Protein AF-B1ZNU3-F1 (afdb_monomer)

InterPro domains:
  IPR012286 Tetraheme cytochrome domain [PF14537] (240-294)
  IPR036280 Multiheme cytochrome superfamily [SSF48695] (30-85)
  IPR036280 Multiheme cytochrome superfamily [SSF48695] (109-329)

Structure (mmCIF, N/CA/C/O backbone):
data_AF-B1ZNU3-F1
#
_entry.id   AF-B1ZNU3-F1
#
loop_
_atom_site.group_PDB
_atom_site.id
_atom_site.type_symbol
_atom_site.label_atom_id
_atom_site.label_alt_id
_atom_site.label_comp_id
_atom_site.label_asym_id
_atom_site.label_entity_id
_atom_site.label_seq_id
_atom_site.pdbx_PDB_ins_code
_atom_site.Cartn_x
_atom_site.Cartn_y
_atom_site.Cartn_z
_atom_site.occupancy
_atom_site.B_iso_or_equiv
_atom_site.auth_seq_id
_atom_site.auth_comp_id
_atom_site.auth_asym_id
_atom_site.auth_atom_id
_atom_site.pdbx_PDB_model_num
ATOM 1 N N . MET A 1 1 ? -54.249 6.119 49.511 1.00 56.31 1 MET A N 1
ATOM 2 C CA . MET A 1 1 ? -53.551 7.092 48.629 1.00 56.31 1 MET A CA 1
ATOM 3 C C . MET A 1 1 ? -54.393 7.325 47.386 1.00 56.31 1 MET A C 1
ATOM 5 O O . MET A 1 1 ? -54.924 6.359 46.862 1.00 56.31 1 MET A O 1
ATOM 9 N N . THR A 1 2 ? -54.543 8.567 46.917 1.00 75.50 2 THR A N 1
ATOM 10 C CA . THR A 1 2 ? -55.323 8.850 45.698 1.00 75.50 2 THR A CA 1
ATOM 11 C C . THR A 1 2 ? -54.571 8.380 44.442 1.00 75.50 2 THR A C 1
ATOM 13 O O . THR A 1 2 ? -53.339 8.443 44.426 1.00 75.50 2 THR A O 1
ATOM 16 N N . PRO A 1 3 ? -55.265 7.955 43.370 1.00 76.75 3 PRO A N 1
ATOM 17 C CA . PRO A 1 3 ? -54.630 7.498 42.125 1.00 76.75 3 PRO A CA 1
ATOM 18 C C . PRO A 1 3 ? -53.663 8.535 41.521 1.00 76.75 3 PRO A C 1
ATOM 20 O O . PRO A 1 3 ? -52.609 8.180 41.001 1.00 76.75 3 PRO A O 1
ATOM 23 N N . LYS A 1 4 ? -53.930 9.838 41.710 1.00 77.38 4 LYS A N 1
ATOM 24 C CA . LYS A 1 4 ? -53.008 10.929 41.332 1.00 77.38 4 LYS A CA 1
ATOM 25 C C . LYS A 1 4 ? -51.687 10.933 42.119 1.00 77.38 4 LYS A C 1
ATOM 27 O O . LYS A 1 4 ? -50.665 11.337 41.573 1.00 77.38 4 LYS A O 1
ATOM 32 N N . ARG A 1 5 ? -51.681 10.512 43.391 1.00 79.56 5 ARG A N 1
ATOM 33 C CA . ARG A 1 5 ? -50.451 10.402 44.203 1.00 79.56 5 ARG A CA 1
ATOM 34 C C . ARG A 1 5 ? -49.612 9.191 43.794 1.00 79.56 5 ARG A C 1
ATOM 36 O O . ARG A 1 5 ? -48.396 9.315 43.746 1.00 79.56 5 ARG A O 1
ATOM 43 N N . TRP A 1 6 ? -50.251 8.077 43.440 1.00 84.31 6 TRP A N 1
ATOM 44 C CA . TRP A 1 6 ? -49.570 6.906 42.876 1.00 84.31 6 TRP A CA 1
ATOM 45 C C . TRP A 1 6 ? -48.915 7.215 41.529 1.00 84.31 6 TRP A C 1
ATOM 47 O O . TRP A 1 6 ? -47.740 6.918 41.344 1.00 84.31 6 TRP A O 1
ATOM 57 N N . LEU A 1 7 ? -49.628 7.900 40.631 1.00 85.88 7 LEU A N 1
ATOM 58 C CA . LEU A 1 7 ? -49.082 8.296 39.333 1.00 85.88 7 LEU A CA 1
ATOM 59 C C . LEU A 1 7 ? -47.859 9.220 39.468 1.00 85.88 7 LEU A C 1
ATOM 61 O O . LEU A 1 7 ? -46.867 9.028 38.775 1.00 85.88 7 LEU A O 1
ATOM 65 N N . ARG A 1 8 ? -47.895 10.192 40.393 1.00 86.88 8 ARG A N 1
ATOM 66 C CA . ARG A 1 8 ? -46.747 11.076 40.676 1.00 86.88 8 ARG A CA 1
ATOM 67 C C . ARG A 1 8 ? -45.555 10.329 41.268 1.00 86.88 8 ARG A C 1
ATOM 69 O O . ARG A 1 8 ? -44.425 10.654 40.927 1.00 86.88 8 ARG A O 1
ATOM 76 N N . LEU A 1 9 ? -45.801 9.346 42.134 1.00 89.19 9 LEU A N 1
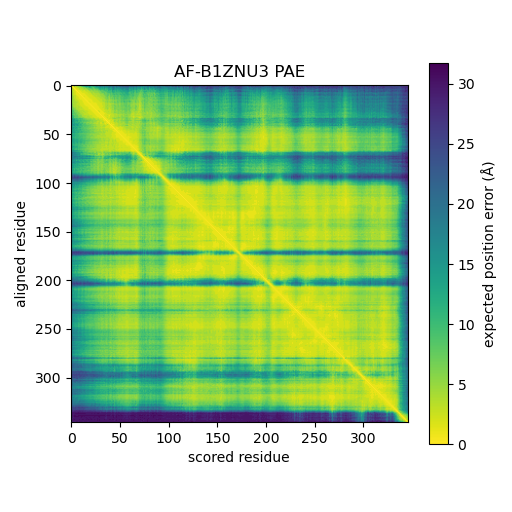ATOM 77 C CA . LEU A 1 9 ? -44.742 8.521 42.713 1.00 89.19 9 LEU A CA 1
ATOM 78 C C . LEU A 1 9 ? -44.069 7.658 41.634 1.00 89.19 9 LEU A C 1
ATOM 80 O O . LEU A 1 9 ? -42.847 7.634 41.556 1.00 89.19 9 LEU A O 1
ATOM 84 N N . LEU A 1 10 ? -44.857 7.021 40.761 1.00 91.00 10 LEU A N 1
ATOM 85 C CA . LEU A 1 10 ? -44.347 6.229 39.637 1.00 91.00 10 LEU A CA 1
ATOM 86 C C . LEU A 1 10 ? -43.569 7.087 38.634 1.00 91.00 10 LEU A C 1
ATOM 88 O O . LEU A 1 10 ? -42.490 6.686 38.215 1.00 91.00 10 LEU A O 1
ATOM 92 N N . LEU A 1 11 ? -44.064 8.284 38.303 1.00 91.62 11 LEU A N 1
ATOM 93 C CA . LEU A 1 11 ? -43.332 9.255 37.480 1.00 91.62 11 LEU A CA 1
ATOM 94 C C . LEU A 1 11 ? -42.021 9.694 38.139 1.00 91.62 11 LEU A C 1
ATOM 96 O O . LEU A 1 11 ? -41.007 9.781 37.458 1.00 91.62 11 LEU A O 1
ATOM 100 N N . GLY A 1 12 ? -42.025 9.939 39.452 1.00 92.12 12 GLY A N 1
ATOM 101 C CA . GLY A 1 12 ? -40.817 10.283 40.203 1.00 92.12 12 GLY A CA 1
ATOM 102 C C . GLY A 1 12 ? -39.780 9.158 40.196 1.00 92.12 12 GLY A C 1
ATOM 103 O O . GLY A 1 12 ? -38.607 9.416 39.945 1.00 92.12 12 GLY A O 1
ATOM 104 N N . ILE A 1 13 ? -40.214 7.909 40.398 1.00 93.88 13 ILE A N 1
ATOM 105 C CA . ILE A 1 13 ? -39.350 6.720 40.331 1.00 93.88 13 ILE A CA 1
ATOM 106 C C . ILE A 1 13 ? -38.816 6.519 38.910 1.00 93.88 13 ILE A C 1
ATOM 108 O O . ILE A 1 13 ? -37.622 6.293 38.741 1.00 93.88 13 ILE A O 1
ATOM 112 N N . ALA A 1 14 ? -39.670 6.633 37.891 1.00 93.81 14 ALA A N 1
ATOM 113 C CA . ALA A 1 14 ? -39.269 6.490 36.495 1.00 93.81 14 ALA A CA 1
ATOM 114 C C . ALA A 1 14 ? -38.270 7.577 36.077 1.00 93.81 14 ALA A C 1
ATOM 116 O O . ALA A 1 14 ? -37.271 7.272 35.433 1.00 93.81 14 ALA A O 1
ATOM 117 N N . LEU A 1 15 ? -38.499 8.829 36.485 1.00 95.00 15 LEU A N 1
ATOM 118 C CA . LEU A 1 15 ? -37.583 9.935 36.219 1.00 95.00 15 LEU A CA 1
ATOM 119 C C . LEU A 1 15 ? -36.242 9.722 36.924 1.00 95.00 15 LEU A C 1
ATOM 121 O O . LEU A 1 15 ? -35.199 9.847 36.291 1.00 95.00 15 LEU A O 1
ATOM 125 N N . TYR A 1 16 ? -36.258 9.369 38.211 1.00 95.25 16 TYR A N 1
ATOM 126 C CA . TYR A 1 16 ? -35.038 9.094 38.967 1.00 95.25 16 TYR A CA 1
ATOM 127 C C . TYR A 1 16 ? -34.254 7.923 38.366 1.00 95.25 16 TYR A C 1
ATOM 129 O O . TYR A 1 16 ? -33.055 8.045 38.130 1.00 95.25 16 TYR A O 1
ATOM 137 N N . GLY A 1 17 ? -34.935 6.816 38.058 1.00 95.00 17 GLY A N 1
ATOM 138 C CA . GLY A 1 17 ? -34.335 5.660 37.398 1.00 95.00 17 GLY A CA 1
ATOM 139 C C . GLY A 1 17 ? -33.756 6.018 36.029 1.00 95.00 17 GLY A C 1
ATOM 140 O O . GLY A 1 17 ? -32.631 5.636 35.724 1.00 95.00 17 GLY A O 1
ATOM 141 N N . GLY A 1 18 ? -34.477 6.817 35.239 1.00 94.38 18 GLY A N 1
ATOM 142 C CA . GLY A 1 18 ? -34.006 7.312 33.947 1.00 94.38 18 GLY A CA 1
ATOM 143 C C . GLY A 1 18 ? -32.753 8.182 34.064 1.00 94.38 18 GLY A C 1
ATOM 144 O O . GLY A 1 18 ? -31.784 7.956 33.343 1.00 94.38 18 GLY A O 1
ATOM 145 N N . VAL A 1 19 ? -32.736 9.134 35.004 1.00 94.50 19 VAL A N 1
ATOM 146 C CA . VAL A 1 19 ? -31.567 9.990 35.267 1.00 94.50 19 VAL A CA 1
ATOM 147 C C . VAL A 1 19 ? -30.380 9.158 35.744 1.00 94.50 19 VAL A C 1
ATOM 149 O O . VAL A 1 19 ? -29.282 9.332 35.225 1.00 94.50 19 VAL A O 1
ATOM 152 N N . PHE A 1 20 ? -30.592 8.223 36.672 1.00 94.31 20 PHE A N 1
ATOM 153 C CA . PHE A 1 20 ? -29.541 7.338 37.168 1.00 94.31 20 PHE A CA 1
ATOM 154 C C . PHE A 1 20 ? -28.901 6.532 36.032 1.00 94.31 20 PHE A C 1
ATOM 156 O O . PHE A 1 20 ? -27.684 6.576 35.863 1.00 94.31 20 PHE A O 1
ATOM 163 N N . ILE A 1 21 ? -29.713 5.874 35.196 1.00 91.06 21 ILE A N 1
ATOM 164 C CA . ILE A 1 21 ? -29.226 5.101 34.043 1.00 91.06 21 ILE A CA 1
ATOM 165 C C . ILE A 1 21 ? -28.447 6.000 33.077 1.00 91.06 21 ILE A C 1
ATOM 167 O O . ILE A 1 21 ? -27.351 5.632 32.656 1.00 91.06 21 ILE A O 1
ATOM 171 N N . ALA A 1 22 ? -28.973 7.184 32.753 1.00 88.31 22 ALA A N 1
ATOM 172 C CA . ALA A 1 22 ? -28.302 8.124 31.860 1.00 88.31 22 ALA A CA 1
ATOM 173 C C . ALA A 1 22 ? -26.949 8.589 32.424 1.00 88.31 22 ALA A C 1
ATOM 175 O O . ALA A 1 22 ? -25.957 8.617 31.695 1.00 88.31 22 ALA A O 1
ATOM 176 N N . SER A 1 23 ? -26.878 8.905 33.721 1.00 89.31 23 SER A N 1
ATOM 177 C CA . SER A 1 23 ? -25.634 9.302 34.387 1.00 89.31 23 SER A CA 1
ATOM 178 C C . SER A 1 23 ? -24.610 8.168 34.430 1.00 89.31 23 SER A C 1
ATOM 180 O O . SER A 1 23 ? -23.439 8.406 34.140 1.00 89.31 23 SER A O 1
ATOM 182 N N . THR A 1 24 ? -25.022 6.935 34.736 1.00 87.69 24 THR A N 1
ATOM 183 C CA . THR A 1 24 ? -24.122 5.772 34.740 1.00 87.69 24 THR A CA 1
ATOM 184 C C . THR A 1 24 ? -23.628 5.436 33.335 1.00 87.69 24 THR A C 1
ATOM 186 O O . THR A 1 24 ? -22.436 5.193 33.158 1.00 87.69 24 THR A O 1
ATOM 189 N N . ALA A 1 25 ? -24.504 5.474 32.327 1.00 83.12 25 ALA A N 1
ATOM 190 C CA . ALA A 1 25 ? -24.122 5.253 30.936 1.00 83.12 25 ALA A CA 1
ATOM 191 C C . ALA A 1 25 ? -23.121 6.317 30.465 1.00 83.12 25 ALA A C 1
ATOM 193 O O . AL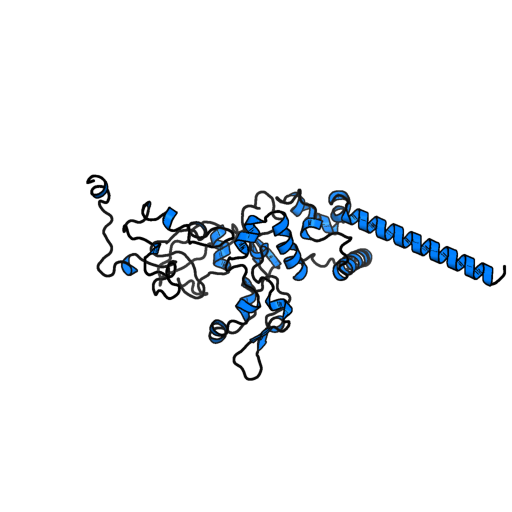A A 1 25 ? -22.060 5.978 29.946 1.00 83.12 25 ALA A O 1
ATOM 194 N N . LEU A 1 26 ? -23.407 7.599 30.717 1.00 84.56 26 LEU A N 1
ATOM 195 C CA . LEU A 1 26 ? -22.508 8.694 30.359 1.00 84.56 26 LEU A CA 1
ATOM 196 C C . LEU A 1 26 ? -21.163 8.591 31.089 1.00 84.56 26 LEU A C 1
ATOM 198 O O . LEU A 1 26 ? -20.122 8.766 30.457 1.00 84.56 26 LEU A O 1
ATOM 202 N N . GLY A 1 27 ? -21.178 8.271 32.386 1.00 86.31 27 GLY A N 1
ATOM 203 C CA . GLY A 1 27 ? -19.985 8.042 33.205 1.00 86.31 27 GLY A CA 1
ATOM 204 C C . GLY A 1 27 ? -19.128 6.885 32.689 1.00 86.31 27 GLY A C 1
ATOM 205 O O . GLY A 1 27 ? -17.914 7.019 32.559 1.00 86.31 27 GLY A O 1
ATOM 206 N N . GLY A 1 28 ? -19.758 5.768 32.318 1.00 82.69 28 GLY A N 1
ATOM 207 C CA . GLY A 1 28 ? -19.074 4.632 31.703 1.00 82.69 28 GLY A CA 1
ATOM 208 C C . GLY A 1 28 ? -18.451 5.002 30.356 1.00 82.69 28 GLY A C 1
ATOM 209 O O . GLY A 1 28 ? -17.265 4.766 30.137 1.00 82.69 28 GLY A O 1
ATOM 210 N N . LEU A 1 29 ? -19.206 5.658 29.472 1.00 81.19 29 LEU A N 1
ATOM 211 C CA . LEU A 1 29 ? -18.696 6.093 28.168 1.00 81.19 29 LEU A CA 1
ATOM 212 C C . LEU A 1 29 ? -17.542 7.099 28.298 1.00 81.19 29 LEU A C 1
ATOM 214 O O . LEU A 1 29 ? -16.545 6.977 27.589 1.00 81.19 29 LEU A O 1
ATOM 218 N N . THR A 1 30 ? -17.632 8.063 29.219 1.00 83.94 30 THR A N 1
ATOM 219 C CA . THR A 1 30 ? -16.528 9.003 29.491 1.00 83.94 30 THR A CA 1
ATOM 220 C C . THR A 1 30 ? -15.309 8.288 30.062 1.00 83.94 30 THR A C 1
ATOM 222 O O . THR A 1 30 ? -14.196 8.564 29.615 1.00 83.94 30 THR A O 1
ATOM 225 N N . TYR A 1 31 ? -15.494 7.325 30.969 1.00 84.44 31 TYR A N 1
ATOM 226 C CA . TYR A 1 31 ? -14.402 6.502 31.489 1.00 84.44 31 TYR A CA 1
ATOM 227 C C . TYR A 1 31 ? -13.685 5.725 30.379 1.00 84.44 31 TYR A C 1
ATOM 229 O O . TYR A 1 31 ? -12.465 5.798 30.279 1.00 84.44 31 TYR A O 1
ATOM 237 N N . PHE A 1 32 ? -14.416 5.051 29.487 1.00 78.88 32 PHE A N 1
ATOM 238 C CA . PHE A 1 32 ? -13.815 4.325 28.361 1.00 78.88 32 PHE A CA 1
ATOM 239 C C . PHE A 1 32 ? -13.233 5.244 27.277 1.00 78.88 32 PHE A C 1
ATOM 241 O O . PHE A 1 32 ? -12.343 4.833 26.534 1.00 78.88 32 PHE A O 1
ATOM 248 N N . HIS A 1 33 ? -13.710 6.485 27.169 1.00 82.25 33 HIS A N 1
ATOM 249 C CA . HIS A 1 33 ? -13.195 7.445 26.196 1.00 82.25 33 HIS A CA 1
ATOM 250 C C . HIS A 1 33 ? -11.914 8.150 26.665 1.00 82.25 33 HIS A C 1
ATOM 252 O O . HIS A 1 33 ? -11.000 8.343 25.863 1.00 82.25 33 HIS A O 1
ATOM 258 N N .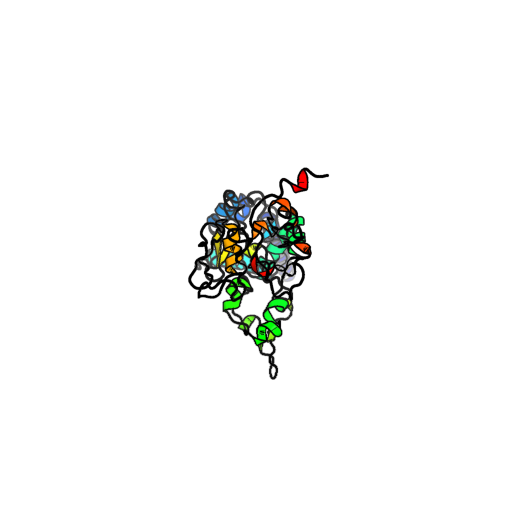 PHE A 1 34 ? -11.839 8.541 27.940 1.00 81.81 34 PHE A N 1
ATOM 259 C CA . PHE A 1 34 ? -10.727 9.327 28.490 1.00 81.81 34 PHE A CA 1
ATOM 260 C C . PHE A 1 34 ? -9.773 8.521 29.383 1.00 81.81 34 PHE A C 1
ATOM 262 O O . PHE A 1 34 ? -8.664 8.979 29.655 1.00 81.81 34 PHE A O 1
ATOM 269 N N . GLY A 1 35 ? -10.188 7.346 29.856 1.00 78.19 35 GLY A N 1
ATOM 270 C CA . GLY A 1 35 ? -9.408 6.500 30.754 1.00 78.19 35 GLY A CA 1
ATOM 271 C C . GLY A 1 35 ? -8.269 5.764 30.051 1.00 78.19 35 GLY A C 1
ATOM 272 O O . GLY A 1 35 ? -8.361 5.406 28.879 1.00 78.19 35 GLY A O 1
ATOM 273 N N . ASN A 1 36 ? -7.200 5.495 30.804 1.00 80.69 36 ASN A N 1
ATOM 274 C CA . ASN A 1 36 ? -6.000 4.813 30.319 1.00 80.69 36 ASN A CA 1
ATOM 275 C C . ASN A 1 36 ? -6.343 3.442 29.690 1.00 80.69 36 ASN A C 1
ATOM 277 O O . ASN A 1 36 ? -7.097 2.688 30.311 1.00 80.69 36 ASN A O 1
ATOM 281 N N . PRO A 1 37 ? -5.759 3.056 28.534 1.00 75.69 37 PRO A N 1
ATOM 282 C CA . PRO A 1 37 ? -6.025 1.763 27.900 1.00 75.69 37 PRO A CA 1
ATOM 283 C C . PRO A 1 37 ? -5.817 0.561 28.824 1.00 75.69 37 PRO A C 1
ATOM 285 O O . PRO A 1 37 ? -6.548 -0.419 28.709 1.00 75.69 37 PRO A O 1
ATOM 288 N N . ARG A 1 38 ? -4.871 0.648 29.774 1.00 75.75 38 ARG A N 1
ATOM 289 C CA . ARG A 1 38 ? -4.606 -0.400 30.774 1.00 75.75 38 ARG A CA 1
ATOM 290 C C . ARG A 1 38 ? -5.785 -0.650 31.710 1.00 75.75 38 ARG A C 1
ATOM 292 O O . ARG A 1 38 ? -5.948 -1.763 32.191 1.00 75.75 38 ARG A O 1
ATOM 299 N N . THR A 1 39 ? -6.578 0.380 31.990 1.00 78.56 39 THR A N 1
ATOM 300 C CA . THR A 1 39 ? -7.722 0.309 32.909 1.00 78.56 39 THR A CA 1
ATOM 301 C C . THR A 1 39 ? -9.063 0.260 32.177 1.00 78.56 39 THR A C 1
ATOM 303 O O . THR A 1 39 ? -10.088 0.062 32.812 1.00 78.56 39 THR A O 1
ATOM 306 N N . THR A 1 40 ? -9.072 0.434 30.852 1.00 80.94 40 THR A N 1
ATOM 307 C CA . THR A 1 40 ? -10.275 0.385 30.011 1.00 80.94 40 THR A CA 1
ATOM 308 C C . THR A 1 40 ? -10.233 -0.846 29.106 1.00 80.94 40 THR A C 1
ATOM 310 O O . THR A 1 40 ? -10.634 -1.926 29.528 1.00 80.94 40 THR A O 1
ATOM 313 N N . CYS A 1 41 ? -9.703 -0.733 27.888 1.00 78.69 41 CYS A N 1
ATOM 314 C CA . CYS A 1 41 ? -9.698 -1.803 26.890 1.00 78.69 41 CYS A CA 1
ATOM 315 C C . CYS A 1 41 ? -8.958 -3.059 27.371 1.00 78.69 41 CYS A C 1
ATOM 317 O O . CYS A 1 41 ? -9.443 -4.165 27.179 1.00 78.69 41 CYS A O 1
ATOM 319 N N . ALA A 1 42 ? -7.802 -2.896 28.018 1.00 80.75 42 ALA A N 1
ATOM 320 C CA . ALA A 1 42 ? -6.980 -4.010 28.489 1.00 80.75 42 ALA A CA 1
ATOM 321 C C . ALA A 1 42 ? -7.509 -4.670 29.773 1.00 80.75 42 ALA A C 1
ATOM 323 O O . ALA A 1 42 ? -6.928 -5.650 30.230 1.00 80.75 42 ALA A O 1
ATOM 324 N N . SER A 1 43 ? -8.586 -4.137 30.365 1.00 83.50 43 SER A N 1
ATOM 325 C CA . SER A 1 43 ? -9.257 -4.783 31.500 1.00 83.50 43 SER A CA 1
ATOM 326 C C . SER A 1 43 ? -10.096 -5.997 31.073 1.00 83.50 43 SER A C 1
ATOM 328 O O . SER A 1 43 ? -10.397 -6.853 31.902 1.00 83.50 43 SER A O 1
ATOM 330 N N . CYS A 1 44 ? -10.432 -6.097 29.782 1.00 82.75 44 CYS A N 1
ATOM 331 C CA . CYS A 1 44 ? -11.081 -7.259 29.177 1.00 82.75 44 CYS A CA 1
ATOM 332 C C . CYS A 1 44 ? -10.034 -8.323 28.805 1.00 82.75 44 CYS A C 1
ATOM 334 O O . CYS A 1 44 ? -9.008 -7.995 28.200 1.00 82.75 44 CYS A O 1
ATOM 336 N N . HIS A 1 45 ? -10.289 -9.598 29.113 1.00 85.88 45 HIS A N 1
ATOM 337 C CA . HIS A 1 45 ? -9.343 -10.680 28.800 1.00 85.88 45 HIS A CA 1
ATOM 338 C C . HIS A 1 45 ? -9.281 -10.983 27.295 1.00 85.88 45 HIS A C 1
ATOM 340 O O . HIS A 1 45 ? -8.252 -11.403 26.774 1.00 85.88 45 HIS A O 1
ATOM 346 N N . GLU A 1 46 ? -10.343 -10.664 26.565 1.00 81.44 46 GLU A N 1
ATOM 347 C CA . GLU A 1 46 ? -10.435 -10.779 25.106 1.00 81.44 46 GLU A CA 1
ATOM 348 C C . GLU A 1 46 ? -9.485 -9.809 24.394 1.00 81.44 46 GLU A C 1
ATOM 350 O O . GLU A 1 46 ? -9.108 -10.000 23.239 1.00 81.44 46 GLU A O 1
ATOM 355 N N . MET A 1 47 ? -9.057 -8.754 25.094 1.00 82.62 47 MET A N 1
ATOM 356 C CA . MET A 1 47 ? -8.116 -7.764 24.581 1.00 82.62 47 MET A CA 1
ATOM 357 C C . MET A 1 47 ? -6.664 -8.072 24.953 1.00 82.62 47 MET A C 1
ATOM 359 O O . MET A 1 47 ? -5.780 -7.335 24.519 1.00 82.62 47 MET A O 1
ATOM 363 N N . THR A 1 48 ? -6.382 -9.134 25.720 1.00 83.75 48 THR A N 1
ATOM 364 C CA . THR A 1 48 ? -5.032 -9.413 26.237 1.00 83.75 48 THR A CA 1
ATOM 365 C C . THR A 1 48 ? -3.994 -9.524 25.121 1.00 83.75 48 THR A C 1
ATOM 367 O O . THR A 1 48 ? -2.968 -8.847 25.187 1.00 83.75 48 THR A O 1
ATOM 370 N N . ASN A 1 49 ? -4.275 -10.292 24.064 1.00 84.75 49 ASN A N 1
ATOM 371 C CA . ASN A 1 49 ? -3.338 -10.461 22.946 1.00 84.75 49 ASN A CA 1
ATOM 372 C C . ASN A 1 49 ? -3.145 -9.151 22.167 1.00 84.75 49 ASN A C 1
ATOM 374 O O . ASN A 1 49 ? -2.019 -8.721 21.944 1.00 84.75 49 ASN A O 1
ATOM 378 N N . VAL A 1 50 ? -4.240 -8.452 21.847 1.00 85.81 50 VAL A N 1
ATOM 379 C CA . VAL A 1 50 ? -4.193 -7.178 21.107 1.00 85.81 50 VAL A CA 1
ATOM 380 C C . VAL A 1 50 ? -3.437 -6.100 21.891 1.00 85.81 50 VAL A C 1
ATOM 382 O O . VAL A 1 50 ? -2.658 -5.341 21.317 1.00 85.81 50 VAL A O 1
ATOM 385 N N . HIS A 1 51 ? -3.651 -6.026 23.207 1.00 87.19 51 HIS A N 1
ATOM 386 C CA . HIS A 1 51 ? -2.926 -5.110 24.082 1.00 87.19 51 HIS A CA 1
ATOM 387 C C . HIS A 1 51 ? -1.449 -5.498 24.204 1.00 87.19 51 HIS A C 1
ATOM 389 O O . HIS A 1 51 ? -0.602 -4.608 24.205 1.00 87.19 51 HIS A O 1
ATOM 395 N N . SER A 1 52 ? -1.132 -6.794 24.285 1.00 88.06 52 SER A N 1
ATOM 396 C CA . SER A 1 52 ? 0.250 -7.284 24.282 1.00 88.06 52 SER A CA 1
ATOM 397 C C . SER A 1 52 ? 0.987 -6.814 23.024 1.00 88.06 52 SER A C 1
ATOM 399 O O . SER A 1 52 ? 2.014 -6.143 23.142 1.00 88.06 52 SER A O 1
ATOM 401 N N . ASP A 1 53 ? 0.410 -7.045 21.843 1.00 88.50 53 ASP A N 1
ATOM 402 C CA . ASP A 1 53 ? 0.983 -6.624 20.559 1.00 88.50 53 ASP A CA 1
ATOM 403 C C . ASP A 1 53 ? 1.169 -5.101 20.490 1.00 88.50 53 ASP A C 1
ATOM 405 O O . ASP A 1 53 ? 2.250 -4.603 20.169 1.00 88.50 53 ASP A O 1
ATOM 409 N N . TRP A 1 54 ? 0.143 -4.335 20.879 1.00 89.44 54 TRP A N 1
ATOM 410 C CA . TRP A 1 54 ? 0.227 -2.875 20.962 1.00 89.44 54 TRP A CA 1
ATOM 411 C C . TRP A 1 54 ? 1.335 -2.414 21.915 1.00 89.44 54 TRP A C 1
ATOM 413 O O . TRP A 1 54 ? 2.124 -1.541 21.550 1.00 89.44 54 TRP A O 1
ATOM 423 N N . SER A 1 55 ? 1.432 -3.009 23.105 1.00 89.31 55 SER A N 1
ATOM 424 C CA . SER A 1 55 ? 2.411 -2.630 24.129 1.00 89.31 55 SER A CA 1
ATOM 425 C C . SER A 1 55 ? 3.855 -2.906 23.706 1.00 89.31 55 SER A C 1
ATOM 427 O O . SER A 1 55 ? 4.767 -2.214 24.155 1.00 89.31 55 SER A O 1
ATOM 429 N N . ALA A 1 56 ? 4.054 -3.880 22.813 1.00 89.69 56 ALA A N 1
ATOM 430 C CA . ALA A 1 56 ? 5.342 -4.189 22.210 1.00 89.69 56 ALA A CA 1
ATOM 431 C C . ALA A 1 56 ? 5.634 -3.355 20.949 1.00 89.69 56 ALA A C 1
ATOM 433 O O . ALA A 1 56 ? 6.761 -3.387 20.452 1.00 89.69 56 ALA A O 1
ATOM 434 N N . SER A 1 57 ? 4.650 -2.632 20.407 1.00 90.12 57 SER A N 1
ATOM 435 C CA . SER A 1 57 ? 4.767 -1.893 19.146 1.00 90.12 57 SER A CA 1
ATOM 436 C C . SER A 1 57 ? 5.425 -0.521 19.297 1.00 90.12 57 SER A C 1
ATOM 438 O O . SER A 1 57 ? 5.501 0.049 20.385 1.00 90.12 57 SER A O 1
ATOM 440 N N . SER A 1 58 ? 5.836 0.088 18.179 1.00 89.50 58 SER A N 1
ATOM 441 C CA . SER A 1 58 ? 6.275 1.497 18.189 1.00 89.50 58 SER A CA 1
ATOM 442 C C . SER A 1 58 ? 5.152 2.489 18.493 1.00 89.50 58 SER A C 1
ATOM 444 O O . SER A 1 58 ? 5.436 3.650 18.772 1.00 89.50 58 SER A O 1
ATOM 446 N N . HIS A 1 59 ? 3.894 2.044 18.476 1.00 90.56 59 HIS A N 1
ATOM 447 C CA . HIS A 1 59 ? 2.732 2.850 18.836 1.00 90.56 59 HIS A CA 1
ATOM 448 C C . HIS A 1 59 ? 2.272 2.616 20.284 1.00 90.56 59 HIS A C 1
ATOM 450 O O . HIS A 1 59 ? 1.195 3.082 20.648 1.00 90.56 59 HIS A O 1
ATOM 456 N N . ALA A 1 60 ? 3.075 1.961 21.134 1.00 89.81 60 ALA A N 1
ATOM 457 C CA . ALA A 1 60 ? 2.743 1.683 22.538 1.00 89.81 60 ALA A CA 1
ATOM 458 C C . ALA A 1 60 ? 2.485 2.940 23.402 1.00 89.81 60 ALA A C 1
ATOM 460 O O . ALA A 1 60 ? 1.960 2.842 24.509 1.00 89.81 60 ALA A O 1
ATOM 461 N N . SER A 1 61 ? 2.854 4.132 22.924 1.00 87.38 61 SER A N 1
ATOM 462 C CA . SER A 1 61 ? 2.544 5.418 23.567 1.00 87.38 61 SER A CA 1
ATOM 463 C C . SER A 1 61 ? 1.289 6.103 23.007 1.00 87.38 61 SER A C 1
ATOM 465 O O . SER A 1 61 ? 0.830 7.098 23.567 1.00 87.38 61 SER A O 1
ATOM 467 N N . VAL A 1 62 ? 0.714 5.584 21.920 1.00 87.94 62 VAL A N 1
ATOM 468 C CA . VAL A 1 62 ? -0.480 6.130 21.267 1.00 87.94 62 VAL A CA 1
ATOM 469 C C . VAL A 1 62 ? -1.721 5.448 21.830 1.00 87.94 62 VAL A C 1
ATOM 471 O O . VAL A 1 62 ? -1.832 4.224 21.848 1.00 87.94 62 VAL A O 1
ATOM 474 N N . HIS A 1 63 ? -2.688 6.247 22.276 1.00 86.12 63 HIS A N 1
ATOM 475 C CA . HIS A 1 63 ? -3.948 5.730 22.802 1.00 86.12 63 HIS A CA 1
ATOM 476 C C . HIS A 1 63 ? -4.766 5.044 21.699 1.00 86.12 63 HIS A C 1
ATOM 478 O O . HIS A 1 63 ? -4.912 5.598 20.611 1.00 86.12 63 HIS A O 1
ATOM 484 N N . CYS A 1 64 ? -5.407 3.906 21.998 1.00 84.50 64 CYS A N 1
ATOM 485 C CA . CYS A 1 64 ? -6.185 3.126 21.018 1.00 84.50 64 CYS A CA 1
ATOM 486 C C . CYS A 1 64 ? -7.205 3.980 20.237 1.00 84.50 64 CYS A C 1
ATOM 488 O O . CYS A 1 64 ? -7.406 3.787 19.040 1.00 84.50 64 CYS A O 1
ATOM 490 N N . ARG A 1 65 ? -7.814 4.968 20.913 1.00 82.75 65 ARG A N 1
ATOM 491 C CA . ARG A 1 65 ? -8.832 5.868 20.356 1.00 82.75 65 ARG A CA 1
ATOM 492 C C . ARG A 1 65 ? -8.329 6.769 19.238 1.00 82.75 65 ARG A C 1
ATOM 494 O O . ARG A 1 65 ? -9.131 7.207 18.423 1.00 82.75 65 ARG A O 1
ATOM 501 N N . SER A 1 66 ? -7.027 7.043 19.202 1.00 86.00 66 SER A N 1
ATOM 502 C CA . SER A 1 66 ? -6.419 7.848 18.145 1.00 86.00 66 SER A CA 1
ATOM 503 C C . SER A 1 66 ? -6.518 7.153 16.782 1.00 86.00 66 SER A C 1
ATOM 505 O O . SER A 1 66 ? -6.516 7.827 15.757 1.00 86.00 66 SER A O 1
ATOM 507 N N . CYS A 1 67 ? -6.662 5.821 16.768 1.00 86.88 67 CYS A N 1
ATOM 508 C CA . CYS A 1 67 ? -6.800 5.023 15.548 1.00 86.88 67 CYS A CA 1
ATOM 509 C C . CYS A 1 67 ? -8.185 4.369 15.413 1.00 86.88 67 CYS A C 1
ATOM 511 O O . CYS A 1 67 ? -8.735 4.339 14.320 1.00 86.88 67 CYS A O 1
ATOM 513 N N . HIS A 1 68 ? -8.765 3.857 16.503 1.00 82.19 68 HIS A N 1
ATOM 514 C CA . HIS A 1 68 ? -10.024 3.097 16.472 1.00 82.19 68 HIS A CA 1
ATOM 515 C C . HIS A 1 68 ? -11.282 3.924 16.786 1.00 82.19 68 HIS A C 1
ATOM 517 O O . HIS A 1 68 ? -12.383 3.381 16.740 1.00 82.19 68 HIS A O 1
ATOM 523 N N . GLY A 1 69 ? -11.138 5.208 17.130 1.00 75.94 69 GLY A N 1
ATOM 524 C CA . GLY A 1 69 ? -12.216 5.989 17.741 1.00 75.94 69 GLY A CA 1
ATOM 525 C C . GLY A 1 69 ? -12.381 5.681 19.236 1.00 75.94 69 GLY A C 1
ATOM 526 O O . GLY A 1 69 ? -11.819 4.722 19.764 1.00 75.94 69 GLY A O 1
ATOM 527 N N . GLY A 1 70 ? -13.094 6.541 19.963 1.00 73.25 70 GLY A N 1
ATOM 528 C CA . GLY A 1 70 ? -13.337 6.371 21.404 1.00 73.25 70 GLY A CA 1
ATOM 529 C C . GLY A 1 70 ? -14.806 6.098 21.712 1.00 73.25 70 GLY A C 1
ATOM 530 O O . GLY A 1 70 ? -15.654 6.370 20.883 1.00 73.25 70 GLY A O 1
ATOM 531 N N . ALA A 1 71 ? -15.137 5.670 22.931 1.00 69.75 71 ALA A N 1
ATOM 532 C CA . ALA A 1 71 ? -16.507 5.264 23.294 1.00 69.75 71 ALA A CA 1
ATOM 533 C C . ALA A 1 71 ? -17.598 6.351 23.122 1.00 69.75 71 ALA A C 1
ATOM 535 O O . ALA A 1 71 ? -18.773 6.028 23.011 1.00 69.75 71 ALA A O 1
ATOM 536 N N . LEU A 1 72 ? -17.221 7.633 23.075 1.00 70.50 72 LEU A N 1
ATOM 537 C CA . LEU A 1 72 ? -18.113 8.759 22.760 1.00 70.50 72 LEU A CA 1
ATOM 538 C C . LEU A 1 72 ? -18.281 9.033 21.255 1.00 70.50 72 LEU A C 1
ATOM 540 O O . LEU A 1 72 ? -18.889 10.038 20.891 1.00 70.50 72 LEU A O 1
ATOM 544 N N . THR A 1 73 ? -17.741 8.199 20.361 1.00 66.75 73 THR A N 1
ATOM 545 C CA . THR A 1 73 ? -18.078 8.303 18.939 1.00 66.75 73 THR A CA 1
ATOM 546 C C . THR A 1 73 ? -19.570 8.047 18.788 1.00 66.75 73 THR A C 1
ATOM 548 O O . THR A 1 73 ? -20.040 6.949 19.069 1.00 66.75 73 THR A O 1
ATOM 551 N N . LEU A 1 74 ? -20.307 9.051 18.314 1.00 61.91 74 LEU A N 1
ATOM 552 C CA . LEU A 1 74 ? -21.749 8.973 18.049 1.00 61.91 74 LEU A CA 1
ATOM 553 C C . LEU A 1 74 ? -22.079 8.139 16.796 1.00 61.91 74 LEU A C 1
ATOM 555 O O . LEU A 1 74 ? -23.157 8.265 16.222 1.00 61.91 74 LEU A O 1
ATOM 559 N N . ASP A 1 75 ? -21.142 7.301 16.360 1.00 66.12 75 ASP A N 1
ATOM 560 C CA . ASP A 1 75 ? -21.360 6.358 15.282 1.00 66.12 75 ASP A CA 1
ATOM 561 C C . ASP A 1 75 ? -22.226 5.204 15.805 1.00 66.12 75 ASP A C 1
ATOM 563 O O . ASP A 1 75 ? -21.861 4.493 16.747 1.00 66.12 75 ASP A O 1
ATOM 567 N N . VAL A 1 76 ? -23.401 5.036 15.198 1.00 64.12 76 VAL A N 1
ATOM 568 C CA . VAL A 1 76 ? -24.382 4.020 15.598 1.00 64.12 76 VAL A CA 1
ATOM 569 C C . VAL A 1 76 ? -23.797 2.609 15.491 1.00 64.12 76 VAL A C 1
ATOM 571 O O . VAL A 1 76 ? -24.060 1.786 16.366 1.00 64.12 76 VAL A O 1
ATOM 574 N N . HIS A 1 77 ? -22.945 2.334 14.497 1.00 63.72 77 HIS A N 1
ATOM 575 C CA . HIS A 1 77 ? -22.288 1.035 14.351 1.00 63.72 77 HIS A CA 1
ATOM 576 C C . HIS A 1 77 ? -21.216 0.815 15.417 1.00 63.72 77 HIS A C 1
ATOM 578 O O . HIS A 1 77 ? -21.035 -0.317 15.871 1.00 63.72 77 HIS A O 1
ATOM 584 N N . ALA A 1 78 ? -20.504 1.863 15.839 1.00 66.06 78 ALA A N 1
ATOM 585 C CA . ALA A 1 78 ? -19.552 1.765 16.939 1.00 66.06 78 ALA A CA 1
ATOM 586 C C . ALA A 1 78 ? -20.278 1.367 18.231 1.00 66.06 78 ALA A C 1
ATOM 588 O O . ALA A 1 78 ? -19.922 0.354 18.839 1.00 66.06 78 ALA A O 1
ATOM 589 N N . VAL A 1 79 ? -21.351 2.084 18.585 1.00 70.69 79 VAL A N 1
ATOM 590 C CA . VAL A 1 79 ? -22.184 1.792 19.764 1.00 70.69 79 VAL A CA 1
ATOM 591 C C . VAL A 1 79 ? -22.794 0.392 19.682 1.00 70.69 79 VAL A C 1
ATOM 593 O O . VAL A 1 79 ? -22.670 -0.381 20.633 1.00 70.69 79 VAL A O 1
ATOM 596 N N . GLU A 1 80 ? -23.380 0.022 18.542 1.00 71.62 80 GLU A N 1
ATOM 597 C CA . GLU A 1 80 ? -23.921 -1.321 18.318 1.00 71.62 80 GLU A CA 1
ATOM 598 C C . GLU A 1 80 ? -22.839 -2.393 18.501 1.00 71.62 80 GLU A C 1
ATOM 600 O O . GLU A 1 80 ? -23.054 -3.375 19.208 1.00 71.62 80 GLU A O 1
ATOM 605 N N . SER A 1 81 ? -21.644 -2.193 17.939 1.00 69.88 81 SER A N 1
ATOM 606 C CA . SER A 1 81 ? -20.543 -3.155 18.060 1.00 69.88 81 SER A CA 1
ATOM 607 C C . SER A 1 81 ? -20.030 -3.309 19.495 1.00 69.88 81 SER A C 1
ATOM 609 O O . SER A 1 81 ? -19.549 -4.386 19.859 1.00 69.88 81 SER A O 1
ATOM 611 N N . HIS A 1 82 ? -20.107 -2.250 20.306 1.00 74.19 82 HIS A N 1
ATOM 612 C CA . HIS A 1 82 ? -19.759 -2.292 21.723 1.00 74.19 82 HIS A CA 1
ATOM 613 C C . HIS A 1 82 ? -20.811 -3.076 22.510 1.00 74.19 82 HIS A C 1
ATOM 615 O O . HIS A 1 82 ? -20.453 -3.987 23.254 1.00 74.19 82 HIS A O 1
ATOM 621 N N . VAL A 1 83 ? -22.098 -2.792 22.285 1.00 77.44 83 VAL A N 1
ATOM 622 C CA . VAL A 1 83 ? -23.209 -3.516 22.923 1.00 77.44 83 VAL A CA 1
ATOM 623 C C . VAL A 1 83 ? -23.190 -4.993 22.534 1.00 77.44 83 VAL A C 1
ATOM 625 O O . VAL A 1 83 ? -23.249 -5.850 23.411 1.00 77.44 83 VAL A O 1
ATOM 628 N N . GLN A 1 84 ? -23.031 -5.311 21.246 1.00 77.69 84 GLN A N 1
ATOM 629 C CA . GLN A 1 84 ? -22.942 -6.693 20.770 1.00 77.69 84 GLN A CA 1
ATOM 630 C C . GLN A 1 84 ? -21.771 -7.444 21.408 1.00 77.69 84 GLN A C 1
ATOM 632 O O . GLN A 1 84 ? -21.930 -8.608 21.760 1.00 77.69 84 GLN A O 1
ATOM 637 N N . ARG A 1 85 ? -20.611 -6.800 21.601 1.00 76.06 85 ARG A N 1
ATOM 638 C CA . ARG A 1 85 ? -19.471 -7.421 22.298 1.00 76.06 85 ARG A CA 1
ATOM 639 C C . ARG A 1 85 ? -19.812 -7.784 23.739 1.00 76.06 85 ARG A C 1
ATOM 641 O O . ARG A 1 85 ? -19.552 -8.910 24.148 1.00 76.06 85 ARG A O 1
ATOM 648 N N . VAL A 1 86 ? -20.444 -6.867 24.470 1.00 78.50 86 VAL A N 1
ATOM 649 C CA . VAL A 1 86 ? -20.883 -7.112 25.852 1.00 78.50 86 VAL A CA 1
ATOM 650 C C . VAL A 1 86 ? -21.910 -8.246 25.902 1.00 78.50 86 VAL A C 1
ATOM 652 O O . VAL A 1 86 ? -21.765 -9.169 26.697 1.00 78.50 86 VAL A O 1
ATOM 655 N N . VAL A 1 87 ? -22.919 -8.223 25.027 1.00 83.19 87 VAL A N 1
ATOM 656 C CA . VAL A 1 87 ? -23.947 -9.274 24.967 1.00 83.19 87 VAL A CA 1
ATOM 657 C C . VAL A 1 87 ? -23.320 -10.636 24.667 1.00 83.19 87 VAL A C 1
ATOM 659 O O . VAL A 1 87 ? -23.597 -11.594 25.382 1.00 83.19 87 VAL A O 1
ATOM 662 N N . ARG A 1 88 ? -22.438 -10.719 23.664 1.00 79.62 88 ARG A N 1
ATOM 663 C CA . ARG A 1 88 ? -21.768 -11.970 23.271 1.00 79.62 88 ARG A CA 1
ATOM 664 C C . ARG A 1 88 ? -20.877 -12.536 24.369 1.00 79.62 88 ARG A C 1
ATOM 666 O O . ARG A 1 88 ? -20.918 -13.742 24.600 1.00 79.62 88 ARG A O 1
ATOM 673 N N . HIS A 1 89 ? -20.146 -11.673 25.077 1.00 81.62 89 HIS A N 1
ATOM 674 C CA . HIS A 1 89 ? -19.350 -12.066 26.239 1.00 81.62 89 HIS A CA 1
ATOM 675 C C . HIS A 1 89 ? -20.210 -12.789 27.286 1.00 81.62 89 HIS A C 1
ATOM 677 O O . HIS A 1 89 ? -19.901 -13.906 27.699 1.00 81.62 89 HIS A O 1
ATOM 683 N N . PHE A 1 90 ? -21.343 -12.191 27.671 1.00 85.00 90 PHE A N 1
ATOM 684 C CA . PHE A 1 90 ? -22.235 -12.785 28.671 1.00 85.00 90 PHE A CA 1
ATOM 685 C C . PHE A 1 90 ? -23.038 -13.981 28.144 1.00 85.00 90 PHE A C 1
ATOM 687 O O . PHE A 1 90 ? -23.372 -14.878 28.920 1.00 85.00 90 PHE A O 1
ATOM 694 N N . ALA A 1 91 ? -23.311 -14.032 26.840 1.00 86.12 91 ALA A N 1
ATOM 695 C CA . ALA A 1 91 ? -23.963 -15.162 26.185 1.00 86.12 91 ALA A CA 1
ATOM 696 C C . ALA A 1 91 ? -23.036 -16.380 25.994 1.00 86.12 91 ALA A C 1
ATOM 698 O O . ALA A 1 91 ? -23.519 -17.446 25.618 1.00 86.12 91 ALA A O 1
ATOM 699 N N . LYS A 1 92 ? -21.727 -16.250 26.278 1.00 77.44 92 LYS A N 1
ATOM 700 C CA . LYS A 1 92 ? -20.699 -17.282 26.033 1.00 77.44 92 LYS A CA 1
ATOM 701 C C . LYS A 1 92 ? -20.679 -17.775 24.583 1.00 77.44 92 LYS A C 1
ATOM 703 O O . LYS A 1 92 ? -20.356 -18.934 24.316 1.00 77.44 92 LYS A O 1
ATOM 708 N N . GLU A 1 93 ? -21.048 -16.906 23.650 1.00 75.75 93 GLU A N 1
ATOM 709 C CA . GLU A 1 93 ? -20.901 -17.199 22.229 1.00 75.75 93 GLU A CA 1
ATOM 710 C C . GLU A 1 93 ? -19.408 -17.248 21.883 1.00 75.75 93 GLU A C 1
ATOM 712 O O . GLU A 1 93 ? -18.609 -16.506 22.458 1.00 75.75 93 GLU A O 1
ATOM 717 N N . ALA A 1 94 ? -19.023 -18.137 20.961 1.00 63.72 94 ALA A N 1
ATOM 718 C CA . ALA A 1 94 ? -17.635 -18.248 20.524 1.00 63.72 94 ALA A CA 1
ATOM 719 C C . ALA A 1 94 ? -17.121 -16.881 20.051 1.00 63.72 94 ALA A C 1
ATOM 721 O O . ALA A 1 94 ? -17.793 -16.205 19.269 1.00 63.72 94 ALA A O 1
ATOM 722 N N . GLU A 1 95 ? -15.938 -16.484 20.525 1.00 58.84 95 GLU A N 1
ATOM 723 C CA . GLU A 1 95 ? -15.351 -15.192 20.183 1.00 58.84 95 GLU A CA 1
ATOM 724 C C . GLU A 1 95 ? -15.158 -15.075 18.664 1.00 58.84 95 GLU A C 1
ATOM 726 O O . GLU A 1 95 ? -14.350 -15.807 18.081 1.00 58.84 95 GLU A O 1
ATOM 731 N N . PRO A 1 96 ? -15.860 -14.154 17.980 1.00 61.06 96 PRO A N 1
ATOM 732 C CA . PRO A 1 96 ? -15.520 -13.850 16.605 1.00 61.06 96 PRO A CA 1
ATOM 733 C C . PRO A 1 96 ? -14.139 -13.197 16.593 1.00 61.06 96 PRO A C 1
ATOM 735 O O . PRO A 1 96 ? -13.846 -12.321 17.409 1.00 61.06 96 PRO A O 1
ATOM 738 N N . THR A 1 97 ? -13.294 -13.584 15.639 1.00 64.06 97 THR A N 1
ATOM 739 C CA . THR A 1 97 ? -11.972 -12.974 15.473 1.00 64.06 97 THR A CA 1
ATOM 740 C C . THR A 1 97 ? -12.133 -11.458 15.328 1.00 64.06 97 THR A C 1
ATOM 742 O O . THR A 1 97 ? -12.822 -10.991 14.416 1.00 64.06 97 THR A O 1
ATOM 745 N N . ILE A 1 98 ? -11.520 -10.677 16.222 1.00 66.25 98 ILE A N 1
ATOM 746 C CA . ILE A 1 98 ? -11.599 -9.212 16.176 1.00 66.25 98 ILE A CA 1
ATOM 747 C C . ILE A 1 98 ? -10.858 -8.738 14.923 1.00 66.25 98 ILE A C 1
ATOM 749 O O . ILE A 1 98 ? -9.635 -8.826 14.842 1.00 66.25 98 ILE A O 1
ATOM 753 N N . ARG A 1 99 ? -11.601 -8.241 13.930 1.00 71.69 99 ARG A N 1
ATOM 754 C CA . ARG A 1 99 ? -11.054 -7.743 12.660 1.00 71.69 99 ARG A CA 1
ATOM 755 C C . ARG A 1 99 ? -11.539 -6.329 12.372 1.00 71.69 99 ARG A C 1
ATOM 757 O O . ARG A 1 99 ? -12.645 -5.939 12.754 1.00 71.69 99 ARG A O 1
ATOM 764 N N . LEU A 1 100 ? -10.705 -5.560 11.676 1.00 77.06 100 LEU A N 1
ATOM 765 C CA . LEU A 1 100 ? -11.110 -4.259 11.156 1.00 77.06 100 LEU A CA 1
ATOM 766 C C . LEU A 1 100 ? -12.125 -4.458 10.030 1.00 77.06 100 LEU A C 1
ATOM 768 O O . LEU A 1 100 ? -11.893 -5.224 9.098 1.00 77.06 100 LEU A O 1
ATOM 772 N N . LYS A 1 101 ? -13.245 -3.741 10.119 1.00 79.19 101 LYS A N 1
ATOM 773 C CA . LYS A 1 101 ? -14.147 -3.562 8.983 1.00 79.19 101 LYS A CA 1
ATOM 774 C C . LYS A 1 101 ? -13.494 -2.604 7.971 1.00 79.19 101 LYS A C 1
ATOM 776 O O . LYS A 1 101 ? -12.672 -1.784 8.382 1.00 79.19 101 LYS A O 1
ATOM 781 N N . PRO A 1 102 ? -13.880 -2.647 6.688 1.00 78.81 102 PRO A N 1
ATOM 782 C CA . PRO A 1 102 ? -13.366 -1.733 5.663 1.00 78.81 102 PRO A CA 1
ATOM 783 C C . PRO A 1 102 ? -13.463 -0.256 6.067 1.00 78.81 102 PRO A C 1
ATOM 785 O O . PRO A 1 102 ? -12.477 0.469 5.990 1.00 78.81 102 PRO A O 1
ATOM 788 N N . ASP A 1 103 ? -14.601 0.172 6.618 1.00 80.62 103 ASP A N 1
ATOM 789 C CA . ASP A 1 103 ? -14.769 1.558 7.079 1.00 80.62 103 ASP A CA 1
ATOM 790 C C . ASP A 1 103 ? -13.792 1.911 8.211 1.00 80.62 103 ASP A C 1
ATOM 792 O O . ASP A 1 103 ? -13.255 3.018 8.259 1.00 80.62 103 ASP A O 1
ATOM 796 N N . HIS A 1 104 ? -13.472 0.950 9.086 1.00 84.44 104 HIS A N 1
ATOM 797 C CA . HIS A 1 104 ? -12.449 1.147 10.112 1.00 84.44 104 HIS A CA 1
ATOM 798 C C . HIS A 1 104 ? -11.041 1.237 9.509 1.00 84.44 104 HIS A C 1
ATOM 800 O O . HIS A 1 104 ? -10.227 2.002 10.013 1.00 84.44 104 HIS A O 1
ATOM 806 N N . VAL A 1 105 ? -10.737 0.496 8.437 1.00 89.88 105 VAL A N 1
ATOM 807 C CA . VAL A 1 105 ? -9.457 0.619 7.712 1.00 89.88 105 VAL A CA 1
ATOM 808 C C . VAL A 1 105 ? -9.294 2.029 7.153 1.00 89.88 105 VAL A C 1
ATOM 810 O O . VAL A 1 105 ? -8.226 2.621 7.300 1.00 89.88 105 VAL A O 1
ATOM 813 N N . LEU A 1 106 ? -10.353 2.586 6.562 1.00 90.31 106 LEU A N 1
ATOM 814 C CA . LEU A 1 106 ? -10.343 3.946 6.024 1.00 90.31 106 LEU A CA 1
ATOM 815 C C . LEU A 1 106 ? -10.190 4.997 7.128 1.00 90.31 106 LEU A C 1
ATOM 817 O O . LEU A 1 106 ? -9.377 5.911 6.988 1.00 90.31 106 LEU A O 1
ATOM 821 N N . ALA A 1 107 ? -10.905 4.837 8.246 1.00 88.75 107 ALA A N 1
ATOM 822 C CA . ALA A 1 107 ? -10.768 5.715 9.406 1.00 88.75 107 ALA A CA 1
ATOM 823 C C . ALA A 1 107 ? -9.340 5.682 9.978 1.00 88.75 107 ALA A C 1
ATOM 825 O O . ALA A 1 107 ? -8.727 6.729 10.175 1.00 88.75 107 ALA A O 1
ATOM 826 N N . VAL A 1 108 ? -8.770 4.486 10.163 1.00 91.12 108 VAL A N 1
ATOM 827 C CA . VAL A 1 108 ? -7.390 4.304 10.636 1.00 91.12 108 VAL A CA 1
ATOM 828 C C . VAL A 1 108 ? -6.386 4.932 9.669 1.00 91.12 108 VAL A C 1
ATOM 830 O O . VAL A 1 108 ? -5.468 5.624 10.106 1.00 91.12 108 VAL A O 1
ATOM 833 N N . HIS A 1 109 ? -6.561 4.728 8.361 1.00 93.25 109 HIS A N 1
ATOM 834 C CA . HIS A 1 109 ? -5.709 5.327 7.336 1.00 93.25 109 HIS A CA 1
ATOM 835 C C . HIS A 1 109 ? -5.733 6.862 7.395 1.00 93.25 109 HIS A C 1
ATOM 837 O O . HIS A 1 109 ? -4.675 7.488 7.340 1.00 93.25 109 HIS A O 1
ATOM 843 N N . ALA A 1 110 ? -6.910 7.469 7.574 1.00 92.00 110 ALA A N 1
ATOM 844 C CA . ALA A 1 110 ? -7.032 8.914 7.754 1.00 92.00 110 ALA A CA 1
ATOM 845 C C . ALA A 1 110 ? -6.367 9.394 9.059 1.00 92.00 110 ALA A C 1
ATOM 847 O O . ALA A 1 110 ? -5.692 10.425 9.065 1.00 92.00 110 ALA A O 1
ATOM 848 N N . SER A 1 111 ? -6.477 8.628 10.150 1.00 93.38 111 SER A N 1
ATOM 849 C CA . SER A 1 111 ? -5.842 8.957 11.433 1.00 93.38 111 SER A CA 1
ATOM 850 C C . SER A 1 111 ? -4.316 9.045 11.351 1.00 93.38 111 SER A C 1
ATOM 852 O O . SER A 1 111 ? -3.716 9.827 12.095 1.00 93.38 111 SER A O 1
ATOM 854 N N . CYS A 1 112 ? -3.677 8.312 10.429 1.00 93.94 112 CYS A N 1
ATOM 855 C CA . CYS A 1 112 ? -2.228 8.378 10.218 1.00 93.94 112 CYS A CA 1
ATOM 856 C C . CYS A 1 112 ? -1.747 9.811 9.940 1.00 93.94 112 CYS A C 1
ATOM 858 O O . CYS A 1 112 ? -0.672 10.189 10.403 1.00 93.94 112 CYS A O 1
ATOM 860 N N . ALA A 1 113 ? -2.547 10.630 9.247 1.00 95.50 113 ALA A N 1
ATOM 861 C CA . ALA A 1 113 ? -2.182 11.996 8.871 1.00 95.50 113 ALA A CA 1
ATOM 862 C C . ALA A 1 113 ? -1.979 12.932 10.075 1.00 95.50 113 ALA A C 1
ATOM 864 O O . ALA A 1 113 ? -1.241 13.908 9.971 1.00 95.50 113 ALA A O 1
ATOM 865 N N . SER A 1 114 ? -2.590 12.631 11.226 1.00 94.19 114 SER A N 1
ATOM 866 C CA . SER A 1 114 ? -2.481 13.478 12.420 1.00 94.19 114 SER A CA 1
ATOM 867 C C . SER A 1 114 ? -1.087 13.447 13.059 1.00 94.19 114 SER A C 1
ATOM 869 O O . SER A 1 114 ? -0.649 14.450 13.618 1.00 94.19 114 SER A O 1
ATOM 871 N N . CYS A 1 115 ? -0.370 12.323 12.943 1.00 95.31 115 CYS A N 1
ATOM 872 C CA . CYS A 1 115 ? 0.996 12.159 13.454 1.00 95.31 115 CYS A CA 1
ATOM 873 C C . CYS A 1 115 ? 2.049 12.041 12.340 1.00 95.31 115 CYS A C 1
ATOM 875 O O . CYS A 1 115 ? 3.215 12.359 12.567 1.00 95.31 115 CYS A O 1
ATOM 877 N N . HIS A 1 116 ? 1.656 11.621 11.133 1.00 95.38 116 HIS A N 1
ATOM 878 C CA . HIS A 1 116 ? 2.532 11.465 9.969 1.00 95.38 116 HIS A CA 1
ATOM 879 C C . HIS A 1 116 ? 2.085 12.335 8.778 1.00 95.38 116 HIS A C 1
ATOM 881 O O . HIS A 1 116 ? 1.869 11.807 7.681 1.00 95.38 116 HIS A O 1
ATOM 887 N N . PRO A 1 117 ? 1.968 13.667 8.947 1.00 96.81 117 PRO A N 1
ATOM 888 C CA . PRO A 1 117 ? 1.421 14.544 7.914 1.00 96.81 117 PRO A CA 1
ATOM 889 C C . PRO A 1 117 ? 2.256 14.527 6.630 1.00 96.81 117 PRO A C 1
ATOM 891 O O . PRO A 1 117 ? 1.690 14.456 5.546 1.00 96.81 117 PRO A O 1
ATOM 894 N N . GLN A 1 118 ? 3.591 14.503 6.734 1.00 96.00 118 GLN A N 1
ATOM 895 C CA . GLN A 1 118 ? 4.461 14.466 5.554 1.00 96.00 118 GLN A CA 1
ATOM 896 C C . GLN A 1 118 ? 4.330 13.150 4.780 1.00 96.00 118 GLN A C 1
ATOM 898 O O . GLN A 1 118 ? 4.182 13.170 3.566 1.00 96.00 118 GLN A O 1
ATOM 903 N N . ALA A 1 119 ? 4.337 12.003 5.467 1.00 94.81 119 ALA A N 1
ATOM 904 C CA . ALA A 1 119 ? 4.200 10.705 4.804 1.00 94.81 119 ALA A CA 1
ATOM 905 C C . ALA A 1 119 ? 2.847 10.573 4.092 1.00 94.81 119 ALA A C 1
ATOM 907 O O . ALA A 1 119 ? 2.774 10.036 2.989 1.00 94.81 119 ALA A O 1
ATOM 908 N N . PHE A 1 120 ? 1.782 11.090 4.710 1.00 96.25 120 PHE A N 1
ATOM 909 C CA . PHE A 1 120 ? 0.459 11.124 4.103 1.00 96.25 120 PHE A CA 1
ATOM 910 C C . PHE A 1 120 ? 0.418 12.065 2.890 1.00 96.25 120 PHE A C 1
ATOM 912 O O . PHE A 1 120 ? -0.070 11.672 1.831 1.00 96.25 120 PHE A O 1
ATOM 919 N N . ALA A 1 121 ? 0.993 13.265 3.014 1.00 96.00 121 ALA A N 1
ATOM 920 C CA . ALA A 1 121 ? 1.096 14.236 1.926 1.00 96.00 121 ALA A CA 1
ATOM 921 C C . ALA A 1 121 ? 1.947 13.725 0.754 1.00 96.00 121 ALA A C 1
ATOM 923 O O . ALA A 1 121 ? 1.645 14.031 -0.391 1.00 96.00 121 ALA A O 1
ATOM 924 N N . ASP A 1 122 ? 2.973 12.917 1.023 1.00 95.44 122 ASP A N 1
ATOM 925 C CA . ASP A 1 122 ? 3.795 12.250 0.012 1.00 95.44 122 ASP A CA 1
ATOM 926 C C . ASP A 1 122 ? 3.037 11.106 -0.681 1.00 95.44 122 ASP A C 1
ATOM 928 O O . ASP A 1 122 ? 3.171 10.911 -1.889 1.00 95.44 122 ASP A O 1
ATOM 932 N N . TRP A 1 123 ? 2.225 10.353 0.070 1.00 95.94 123 TRP A N 1
ATOM 933 C CA . TRP A 1 123 ? 1.408 9.258 -0.460 1.00 95.94 123 TRP A CA 1
ATOM 934 C C . TRP A 1 123 ? 0.284 9.755 -1.374 1.00 95.94 123 TRP A C 1
ATOM 936 O O . TRP A 1 123 ? 0.067 9.159 -2.429 1.00 95.94 123 TRP A O 1
ATOM 946 N N . GLN A 1 124 ? -0.394 10.849 -1.020 1.00 94.88 124 GLN A N 1
ATOM 947 C CA . GLN A 1 124 ? -1.531 11.405 -1.768 1.00 94.88 124 GLN A CA 1
ATOM 948 C C . GLN A 1 124 ? -1.283 11.645 -3.275 1.00 94.88 124 GLN A C 1
ATOM 950 O O . GLN A 1 124 ? -2.134 11.262 -4.075 1.00 94.88 124 GLN A O 1
ATOM 955 N N . PRO A 1 125 ? -0.168 12.259 -3.716 1.00 92.75 125 PRO A N 1
ATOM 956 C CA . PRO A 1 125 ? 0.132 12.433 -5.136 1.00 92.75 125 PRO A CA 1
ATOM 957 C C . PRO A 1 125 ? 0.739 11.179 -5.781 1.00 92.75 125 PRO A C 1
ATOM 959 O O . PRO A 1 125 ? 0.946 11.154 -6.998 1.00 92.75 125 PRO A O 1
ATOM 962 N N . SER A 1 126 ? 1.063 10.145 -4.998 1.00 92.50 126 SER A N 1
ATOM 963 C CA . SER A 1 126 ? 1.627 8.904 -5.522 1.00 92.50 126 SER A CA 1
ATOM 964 C C . SER A 1 126 ? 0.583 8.104 -6.307 1.00 92.50 126 SER A C 1
ATOM 966 O O . SER A 1 126 ? -0.627 8.229 -6.116 1.00 92.50 126 SER A O 1
ATOM 968 N N . LYS A 1 127 ? 1.046 7.188 -7.163 1.00 90.69 127 LYS A N 1
ATOM 969 C CA . LYS A 1 127 ? 0.151 6.249 -7.858 1.00 90.69 127 LYS A CA 1
ATOM 970 C C . LYS A 1 127 ? -0.515 5.242 -6.906 1.00 90.69 127 LYS A C 1
ATOM 972 O O . LYS A 1 127 ? -1.498 4.627 -7.301 1.00 90.69 127 LYS A O 1
ATOM 977 N N . HIS A 1 128 ? -0.033 5.094 -5.668 1.00 93.88 128 HIS A N 1
ATOM 978 C CA . HIS A 1 128 ? -0.661 4.230 -4.661 1.00 93.88 128 HIS A CA 1
ATOM 979 C C . HIS A 1 128 ? -1.868 4.883 -3.977 1.00 93.88 128 HIS A C 1
ATOM 981 O O . HIS A 1 128 ? -2.695 4.170 -3.424 1.00 93.88 128 HIS A O 1
ATOM 987 N N . ALA A 1 129 ? -2.067 6.197 -4.105 1.00 95.31 129 ALA A N 1
ATOM 988 C CA . ALA A 1 129 ? -3.336 6.839 -3.746 1.00 95.31 129 ALA A CA 1
ATOM 989 C C . ALA A 1 129 ? -4.442 6.615 -4.802 1.00 95.31 129 ALA A C 1
ATOM 991 O O . ALA A 1 129 ? -5.405 7.376 -4.890 1.00 95.31 129 ALA A O 1
ATOM 992 N N . THR A 1 130 ? -4.300 5.583 -5.643 1.00 95.31 130 THR A N 1
ATOM 993 C CA . THR A 1 130 ? -5.329 5.170 -6.600 1.00 95.31 130 THR A CA 1
ATOM 994 C C . THR A 1 130 ? -6.597 4.709 -5.883 1.00 95.31 130 THR A C 1
ATOM 996 O O . THR A 1 130 ? -6.560 4.241 -4.742 1.00 95.31 130 THR A O 1
ATOM 999 N N . THR A 1 131 ? -7.726 4.817 -6.574 1.00 97.12 131 THR A N 1
ATOM 1000 C CA . THR A 1 131 ? -9.041 4.472 -6.038 1.00 97.12 131 THR A CA 1
ATOM 1001 C C . THR A 1 131 ? -9.630 3.261 -6.745 1.00 97.12 131 THR A C 1
ATOM 1003 O O . THR A 1 131 ? -9.188 2.898 -7.840 1.00 97.12 131 THR A O 1
ATOM 1006 N N . TYR A 1 132 ? -10.664 2.657 -6.154 1.00 97.12 132 TYR A N 1
ATOM 1007 C CA . TYR A 1 132 ? -11.378 1.559 -6.808 1.00 97.12 132 TYR A CA 1
ATOM 1008 C C . TYR A 1 132 ? -11.920 1.959 -8.184 1.00 97.12 132 TYR A C 1
ATOM 1010 O O . TYR A 1 132 ? -11.742 1.207 -9.136 1.00 97.12 132 TYR A O 1
ATOM 1018 N N . ALA A 1 133 ? -12.497 3.158 -8.334 1.00 96.81 133 ALA A N 1
ATOM 1019 C CA . ALA A 1 133 ? -12.987 3.608 -9.638 1.00 96.81 133 ALA A CA 1
ATOM 1020 C C . ALA A 1 133 ? -11.865 3.672 -10.683 1.00 96.81 133 ALA A C 1
ATOM 1022 O O . ALA A 1 133 ? -12.046 3.233 -11.813 1.00 96.81 133 ALA A O 1
ATOM 1023 N N . ARG A 1 134 ? -10.691 4.190 -10.304 1.00 96.00 134 ARG A N 1
ATOM 1024 C CA . ARG A 1 134 ? -9.567 4.342 -11.232 1.00 96.00 134 ARG A CA 1
ATOM 1025 C C . ARG A 1 134 ? -9.004 3.006 -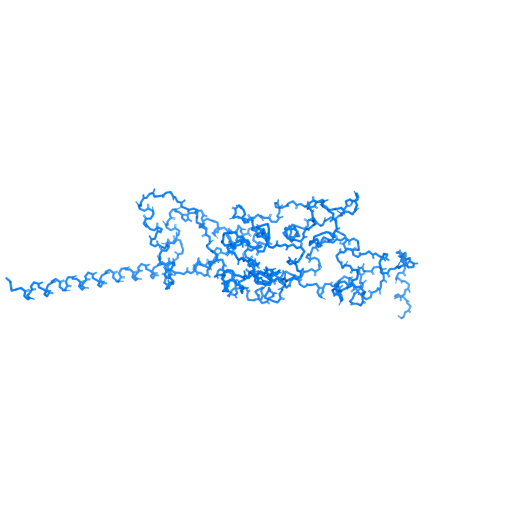11.711 1.00 96.00 134 ARG A C 1
ATOM 1027 O O . ARG A 1 134 ? -8.538 2.941 -12.838 1.00 96.00 134 ARG A O 1
ATOM 1034 N N . ILE A 1 135 ? -9.012 1.983 -10.858 1.00 95.50 135 ILE A N 1
ATOM 1035 C CA . ILE A 1 135 ? -8.524 0.648 -11.220 1.00 95.50 135 ILE A CA 1
ATOM 1036 C C . ILE A 1 135 ? -9.591 -0.134 -11.988 1.00 95.50 135 ILE A C 1
ATOM 1038 O O . ILE A 1 135 ? -9.323 -0.640 -13.068 1.00 95.50 135 ILE A O 1
ATOM 1042 N N . PHE A 1 136 ? -10.805 -0.227 -11.447 1.00 96.38 136 PHE A N 1
ATOM 1043 C CA . PHE A 1 136 ? -11.805 -1.180 -11.932 1.00 96.38 136 PHE A CA 1
ATOM 1044 C C . PHE A 1 136 ? -12.700 -0.644 -13.050 1.00 96.38 136 PHE A C 1
ATOM 1046 O O . PHE A 1 136 ? -13.425 -1.421 -13.668 1.00 96.38 136 PHE A O 1
ATOM 1053 N N . LEU A 1 137 ? -12.655 0.661 -13.333 1.00 95.69 137 LEU A N 1
ATOM 1054 C CA . LEU A 1 137 ? -13.409 1.282 -14.426 1.00 95.69 137 LEU A CA 1
ATOM 1055 C C . LEU A 1 137 ? -12.506 1.760 -15.573 1.00 95.69 137 LEU A C 1
ATOM 1057 O O . LEU A 1 137 ? -12.970 2.525 -16.414 1.00 95.69 137 LEU A O 1
ATOM 1061 N N . ASP A 1 138 ? -11.236 1.340 -15.623 1.00 93.69 138 ASP A N 1
ATOM 1062 C CA . ASP A 1 138 ? -10.343 1.664 -16.741 1.00 93.69 138 ASP A CA 1
ATOM 1063 C C . ASP A 1 138 ? -10.763 0.869 -17.995 1.00 93.69 138 ASP A C 1
ATOM 1065 O O . ASP A 1 138 ? -10.588 -0.353 -18.036 1.00 93.69 138 ASP A O 1
ATOM 1069 N N . PRO A 1 139 ? -11.308 1.520 -19.042 1.00 92.12 139 PRO A N 1
ATOM 1070 C CA . PRO A 1 139 ? -11.789 0.813 -20.223 1.00 92.12 139 PRO A CA 1
ATOM 1071 C C . PRO A 1 139 ? -10.654 0.194 -21.048 1.00 92.12 139 PRO A C 1
ATOM 1073 O O . PRO A 1 139 ? -10.876 -0.815 -21.715 1.00 92.12 139 PRO A O 1
ATOM 1076 N N . ALA A 1 140 ? -9.450 0.774 -21.019 1.00 90.56 140 ALA A N 1
ATOM 1077 C CA . ALA A 1 140 ? -8.310 0.260 -21.767 1.00 90.56 140 ALA A CA 1
ATOM 1078 C C . ALA A 1 140 ? -7.782 -1.027 -21.127 1.00 90.56 140 ALA A C 1
ATOM 1080 O O . ALA A 1 140 ? -7.533 -2.002 -21.834 1.00 90.56 140 ALA A O 1
ATOM 1081 N N . HIS A 1 141 ? -7.673 -1.054 -19.796 1.00 90.38 141 HIS A N 1
ATOM 1082 C CA . HIS A 1 141 ? -7.296 -2.269 -19.074 1.00 90.38 141 HIS A CA 1
ATOM 1083 C C . HIS A 1 141 ? -8.386 -3.343 -19.170 1.00 90.38 141 HIS A C 1
ATOM 1085 O O . HIS A 1 141 ? -8.100 -4.473 -19.560 1.00 90.38 141 HIS A O 1
ATOM 1091 N N . ASN A 1 142 ? -9.646 -2.974 -18.917 1.00 92.25 142 ASN A N 1
ATOM 1092 C CA . ASN A 1 142 ? -10.775 -3.908 -18.909 1.00 92.25 142 ASN A CA 1
ATOM 1093 C C . ASN A 1 142 ? -11.051 -4.556 -20.279 1.00 92.25 142 ASN A C 1
ATOM 1095 O O . ASN A 1 142 ? -11.720 -5.588 -20.348 1.00 92.25 142 ASN A O 1
ATOM 1099 N N . ALA A 1 143 ? -10.554 -3.969 -21.374 1.00 89.56 143 ALA A N 1
ATOM 1100 C CA . ALA A 1 143 ? -10.598 -4.575 -22.704 1.00 89.56 143 ALA A CA 1
ATOM 1101 C C . ALA A 1 143 ? -9.603 -5.739 -22.876 1.00 89.56 143 ALA A C 1
ATOM 1103 O O . ALA A 1 143 ? -9.804 -6.580 -23.753 1.00 89.56 143 ALA A O 1
ATOM 1104 N N . VAL A 1 144 ? -8.540 -5.774 -22.068 1.00 89.19 144 VAL A N 1
ATOM 1105 C CA . VAL A 1 144 ? -7.508 -6.820 -22.065 1.00 89.19 144 VAL A CA 1
ATOM 1106 C C . VAL A 1 144 ? -7.808 -7.864 -20.996 1.00 89.19 144 VAL A C 1
ATOM 1108 O O . VAL A 1 144 ? -7.782 -9.059 -21.283 1.00 89.19 144 VAL A O 1
ATOM 1111 N N . GLU A 1 145 ? -8.121 -7.416 -19.781 1.00 89.19 145 GLU A N 1
ATOM 1112 C CA . GLU A 1 145 ? -8.385 -8.278 -18.635 1.00 89.19 145 GLU A CA 1
ATOM 1113 C C . GLU A 1 145 ? -9.613 -7.766 -17.870 1.00 89.19 145 GLU A C 1
ATOM 1115 O O . GLU A 1 145 ? -9.573 -6.676 -17.297 1.00 89.19 145 GLU A O 1
AT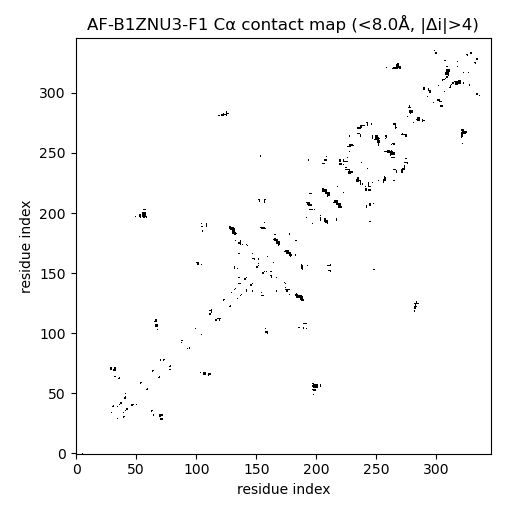OM 1120 N N . PRO A 1 146 ? -10.740 -8.502 -17.878 1.00 91.94 146 PRO A N 1
ATOM 1121 C CA . PRO A 1 146 ? -11.922 -8.083 -17.144 1.00 91.94 146 PRO A CA 1
ATOM 1122 C C . PRO A 1 146 ? -11.685 -8.182 -15.625 1.00 91.94 146 PRO A C 1
ATOM 1124 O O . PRO A 1 146 ? -11.018 -9.115 -15.171 1.00 91.94 146 PRO A O 1
ATOM 1127 N N . PRO A 1 147 ? -12.296 -7.291 -14.822 1.00 95.12 147 PRO A N 1
ATOM 1128 C CA . PRO A 1 147 ? -12.298 -7.371 -13.369 1.00 95.12 147 PRO A CA 1
ATOM 1129 C C . PRO A 1 147 ? -12.609 -8.779 -12.846 1.00 95.12 147 PRO A C 1
ATOM 1131 O O . PRO A 1 147 ? -13.650 -9.365 -13.151 1.00 95.12 147 PRO A O 1
ATOM 1134 N N . ALA A 1 148 ? -11.716 -9.298 -12.006 1.00 95.12 148 ALA A N 1
ATOM 1135 C CA . ALA A 1 148 ? -11.828 -10.617 -11.398 1.00 95.12 148 ALA A CA 1
ATOM 1136 C C . ALA A 1 148 ? -11.469 -10.585 -9.905 1.00 95.12 148 ALA A C 1
ATOM 1138 O O . ALA A 1 148 ? -10.866 -9.640 -9.398 1.00 95.12 148 ALA A O 1
ATOM 1139 N N . ASN A 1 149 ? -11.803 -11.661 -9.188 1.00 96.06 149 ASN A N 1
ATOM 1140 C CA . ASN A 1 149 ? -11.463 -11.797 -7.768 1.00 96.06 149 ASN A CA 1
ATOM 1141 C C . ASN A 1 149 ? -9.956 -11.758 -7.498 1.00 96.06 149 ASN A C 1
ATOM 1143 O O . ASN A 1 149 ? -9.547 -11.317 -6.425 1.00 96.06 149 ASN A O 1
ATOM 1147 N N . ASP A 1 150 ? -9.129 -12.186 -8.453 1.00 92.75 150 ASP A N 1
ATOM 1148 C CA . ASP A 1 150 ? -7.676 -12.172 -8.279 1.00 92.75 150 ASP A CA 1
ATOM 1149 C C . ASP A 1 150 ? -7.113 -10.742 -8.218 1.00 92.75 150 ASP A C 1
ATOM 1151 O O . ASP A 1 150 ? -6.177 -10.475 -7.464 1.00 92.75 150 ASP A O 1
ATOM 1155 N N . CYS A 1 151 ? -7.775 -9.770 -8.864 1.00 94.19 151 CYS A N 1
ATOM 1156 C CA . CYS A 1 151 ? -7.424 -8.352 -8.762 1.00 94.19 151 CYS A CA 1
ATOM 1157 C C . CYS A 1 151 ? -7.436 -7.860 -7.302 1.00 94.19 151 CYS A C 1
ATOM 1159 O O . CYS A 1 151 ? -6.687 -6.951 -6.933 1.00 94.19 151 CYS A O 1
ATOM 1161 N N . PHE A 1 152 ? -8.258 -8.466 -6.434 1.00 95.88 152 PHE A N 1
ATOM 1162 C CA . PHE A 1 152 ? -8.348 -8.095 -5.020 1.00 95.88 152 PHE A CA 1
ATOM 1163 C C . PHE A 1 152 ? -7.145 -8.514 -4.184 1.00 95.88 152 PHE A C 1
ATOM 1165 O O . PHE A 1 152 ? -6.990 -8.005 -3.072 1.00 95.88 152 PHE A O 1
ATOM 1172 N N . ARG A 1 153 ? -6.253 -9.358 -4.715 1.00 93.12 153 ARG A N 1
ATOM 1173 C CA . ARG A 1 153 ? -4.966 -9.648 -4.073 1.00 93.12 153 ARG A CA 1
ATOM 1174 C C . ARG A 1 153 ? -4.141 -8.379 -3.855 1.00 93.12 153 ARG A C 1
ATOM 1176 O O . ARG A 1 153 ? -3.421 -8.293 -2.867 1.00 93.12 153 ARG A O 1
ATOM 1183 N N . CYS A 1 154 ? -4.270 -7.405 -4.756 1.00 94.06 154 CYS A N 1
ATOM 1184 C CA . CYS A 1 154 ? -3.465 -6.184 -4.756 1.00 94.06 154 CYS A CA 1
ATOM 1185 C C . CYS A 1 154 ? -4.325 -4.916 -4.684 1.00 94.06 154 CYS A C 1
ATOM 1187 O O . CYS A 1 154 ? -3.991 -3.987 -3.955 1.00 94.06 154 CYS A O 1
ATOM 1189 N N . HIS A 1 155 ? -5.452 -4.880 -5.399 1.00 95.38 155 HIS A N 1
ATOM 1190 C CA . HIS A 1 155 ? -6.281 -3.681 -5.558 1.00 95.38 155 HIS A CA 1
ATOM 1191 C C . HIS A 1 155 ? -7.584 -3.711 -4.759 1.00 95.38 155 HIS A C 1
ATOM 1193 O O . HIS A 1 155 ? -8.411 -2.831 -4.944 1.00 95.38 155 HIS A O 1
ATOM 1199 N N . GLY A 1 156 ? -7.788 -4.712 -3.900 1.00 94.44 156 GLY A N 1
ATOM 1200 C CA . GLY A 1 156 ? -9.021 -4.914 -3.125 1.00 94.44 156 GLY A CA 1
ATOM 1201 C C . GLY A 1 156 ? -8.779 -5.549 -1.763 1.00 94.44 156 GLY A C 1
ATOM 1202 O O . GLY A 1 156 ? -9.673 -6.179 -1.200 1.00 94.44 156 GLY A O 1
ATOM 1203 N N . MET A 1 157 ? -7.567 -5.393 -1.228 1.00 94.56 157 MET A N 1
ATOM 1204 C CA . MET A 1 157 ? -7.093 -6.085 -0.028 1.00 94.56 157 MET A CA 1
ATOM 1205 C C . MET A 1 157 ? -8.023 -5.946 1.177 1.00 94.56 157 MET A C 1
ATOM 1207 O O . MET A 1 157 ? -8.236 -6.907 1.910 1.00 94.56 157 MET A O 1
ATOM 1211 N N . PHE A 1 158 ? -8.607 -4.760 1.345 1.00 93.94 158 PHE A N 1
ATOM 1212 C CA . PHE A 1 158 ? -9.509 -4.429 2.446 1.00 93.94 158 PHE A CA 1
ATOM 1213 C C . PHE A 1 158 ? -10.968 -4.262 2.005 1.00 93.94 158 PHE A C 1
ATOM 1215 O O . PHE A 1 158 ? -11.810 -3.889 2.820 1.00 93.94 158 PHE A O 1
ATOM 1222 N N . PHE A 1 159 ? -11.289 -4.520 0.733 1.00 93.50 159 PHE A N 1
ATOM 1223 C CA . PHE A 1 159 ? -12.668 -4.484 0.255 1.00 93.50 159 PHE A CA 1
ATOM 1224 C C . PHE A 1 159 ? -13.457 -5.666 0.850 1.00 93.50 159 PHE A C 1
ATOM 1226 O O . PHE A 1 159 ? -12.920 -6.777 0.896 1.00 93.50 159 PHE A O 1
ATOM 1233 N N . PRO A 1 160 ? -14.706 -5.487 1.313 1.00 87.94 160 PRO A N 1
ATOM 1234 C CA . PRO A 1 160 ? -15.513 -6.597 1.804 1.00 87.94 160 PRO A CA 1
ATOM 1235 C C . PRO A 1 160 ? -16.132 -7.383 0.639 1.00 87.94 160 PRO A C 1
ATOM 1237 O O . PRO A 1 160 ? -16.805 -6.808 -0.206 1.00 87.94 160 PRO A O 1
ATOM 1240 N N . GLY A 1 161 ? -15.971 -8.706 0.627 1.00 91.25 161 GLY A N 1
ATOM 1241 C CA . GLY A 1 161 ? -16.637 -9.572 -0.354 1.00 91.25 161 GLY A CA 1
ATOM 1242 C C . GLY A 1 161 ? -15.819 -9.830 -1.618 1.00 91.25 161 GLY A C 1
ATOM 1243 O O . GLY A 1 161 ? -14.595 -9.958 -1.563 1.00 91.25 161 GLY A O 1
ATOM 1244 N N . ASP A 1 162 ? -16.487 -9.969 -2.752 1.00 95.06 162 ASP A N 1
ATOM 1245 C CA . ASP A 1 162 ? -15.895 -10.372 -4.026 1.00 95.06 162 ASP A CA 1
ATOM 1246 C C . ASP A 1 162 ? -16.054 -9.290 -5.107 1.00 95.06 162 ASP A C 1
ATOM 1248 O O . ASP A 1 162 ? -16.592 -8.207 -4.860 1.00 95.06 162 ASP A O 1
ATOM 1252 N N . ILE A 1 163 ? -15.515 -9.540 -6.299 1.00 96.50 163 ILE A N 1
ATOM 1253 C CA . ILE A 1 163 ? -15.518 -8.563 -7.386 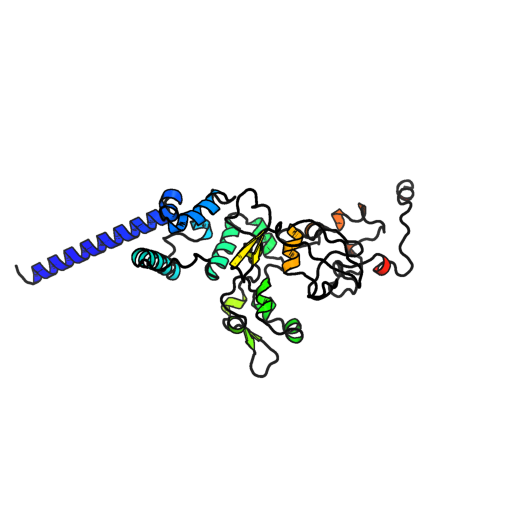1.00 96.50 163 ILE A CA 1
ATOM 1254 C C . ILE A 1 163 ? -16.937 -8.177 -7.811 1.00 96.50 163 ILE A C 1
ATOM 1256 O O . ILE A 1 163 ? -17.171 -7.016 -8.141 1.00 96.50 163 ILE A O 1
ATOM 1260 N N . ALA A 1 164 ? -17.896 -9.105 -7.715 1.00 96.31 164 ALA A N 1
ATOM 1261 C CA . ALA A 1 164 ? -19.298 -8.857 -8.034 1.00 96.31 164 ALA A CA 1
ATOM 1262 C C . ALA A 1 164 ? -19.976 -7.956 -6.990 1.00 96.31 164 ALA 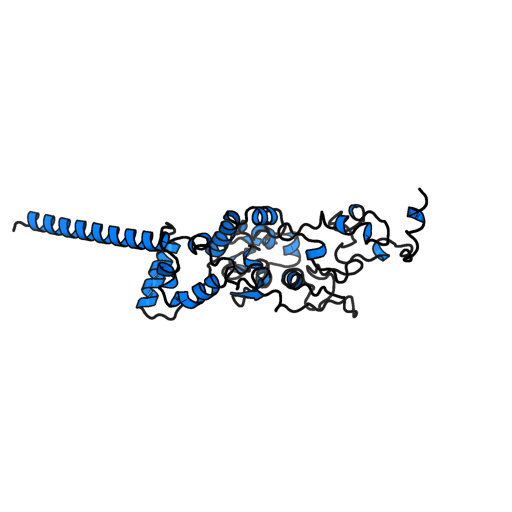A C 1
ATOM 1264 O O . ALA A 1 164 ? -20.987 -7.319 -7.281 1.00 96.31 164 ALA A O 1
ATOM 1265 N N . ASN A 1 165 ? -19.415 -7.855 -5.780 1.00 96.38 165 ASN A N 1
ATOM 1266 C CA . ASN A 1 165 ? -19.836 -6.861 -4.800 1.00 96.38 165 ASN A CA 1
ATOM 1267 C C . ASN A 1 165 ? -19.280 -5.457 -5.088 1.00 96.38 165 ASN A C 1
ATOM 1269 O O . ASN A 1 165 ? -19.850 -4.497 -4.570 1.00 96.38 165 ASN A O 1
ATOM 1273 N N . LEU A 1 166 ? -18.217 -5.309 -5.890 1.00 96.81 166 LEU A N 1
ATOM 1274 C CA . LEU A 1 166 ? -17.619 -4.008 -6.224 1.00 96.81 166 LEU A CA 1
ATOM 1275 C C . LEU A 1 166 ? -18.094 -3.462 -7.570 1.00 96.81 166 LEU A C 1
ATOM 1277 O O . LEU A 1 166 ? -18.480 -2.296 -7.650 1.00 96.81 166 LEU A O 1
ATOM 1281 N N . VAL A 1 167 ? -18.057 -4.282 -8.620 1.00 96.69 167 VAL A N 1
ATOM 1282 C CA . VAL A 1 167 ? -18.420 -3.886 -9.984 1.00 96.69 167 VAL A CA 1
ATOM 1283 C C . VAL A 1 167 ? -19.374 -4.878 -10.634 1.00 96.69 167 VAL A C 1
ATOM 1285 O O . VAL A 1 167 ? -19.348 -6.075 -10.360 1.00 96.69 167 VAL A O 1
ATOM 1288 N N . ALA A 1 168 ? -20.194 -4.366 -11.545 1.00 95.38 168 ALA A N 1
ATOM 1289 C CA . ALA A 1 168 ? -21.070 -5.144 -12.404 1.00 95.38 168 ALA A CA 1
ATOM 1290 C C . ALA A 1 168 ? -20.891 -4.713 -13.870 1.00 95.38 168 ALA A C 1
ATOM 1292 O O . ALA A 1 168 ? -20.596 -3.540 -14.128 1.00 95.38 168 ALA A O 1
ATOM 1293 N N . PRO A 1 169 ? -21.066 -5.630 -14.837 1.00 92.94 169 PRO A N 1
ATOM 1294 C CA . PRO A 1 169 ? -21.046 -5.273 -16.248 1.00 92.94 169 PRO A CA 1
ATOM 1295 C C . PRO A 1 169 ? -22.213 -4.335 -16.573 1.00 92.94 169 PRO A C 1
ATOM 1297 O O . PRO A 1 169 ? -23.337 -4.527 -16.099 1.00 92.94 169 PRO A O 1
ATOM 1300 N N . VAL A 1 170 ? -21.956 -3.328 -17.403 1.00 89.88 170 VAL A N 1
ATOM 1301 C CA . VAL A 1 170 ? -23.002 -2.447 -17.929 1.00 89.88 170 VAL A CA 1
ATOM 1302 C C . VAL A 1 170 ? -23.726 -3.182 -19.051 1.00 89.88 170 VAL A C 1
ATOM 1304 O O . VAL A 1 170 ? -23.107 -3.711 -19.973 1.00 89.88 170 VAL A O 1
ATOM 1307 N N . LYS A 1 171 ? -25.056 -3.252 -18.960 1.00 79.12 171 LYS A N 1
ATOM 1308 C CA . LYS A 1 171 ? -25.873 -3.936 -19.962 1.00 79.12 171 LYS A CA 1
ATOM 1309 C C . LYS A 1 171 ? -25.689 -3.258 -21.325 1.00 79.12 171 LYS A C 1
ATOM 1311 O O . LYS A 1 171 ? -25.774 -2.040 -21.413 1.00 79.12 171 LYS A O 1
ATOM 1316 N N . ASP A 1 172 ? -25.454 -4.066 -22.357 1.00 74.81 172 ASP A N 1
ATOM 1317 C CA . ASP A 1 172 ? -25.274 -3.641 -23.754 1.00 74.81 172 ASP A CA 1
ATOM 1318 C C . ASP A 1 172 ? -23.989 -2.824 -24.044 1.00 74.81 172 ASP A C 1
ATOM 1320 O O . ASP A 1 172 ? -23.801 -2.339 -25.159 1.00 74.81 172 ASP A O 1
ATOM 1324 N N . GLU A 1 173 ? -23.046 -2.759 -23.094 1.00 72.75 173 GLU A N 1
ATOM 1325 C CA . GLU A 1 173 ? -21.739 -2.107 -23.256 1.00 72.75 173 GLU A CA 1
ATOM 1326 C C . GLU A 1 173 ? -20.580 -3.034 -22.844 1.00 72.75 173 GLU A C 1
ATOM 1328 O O . GLU A 1 173 ? -20.710 -3.890 -21.972 1.00 72.75 173 GLU A O 1
ATOM 1333 N N . ARG A 1 174 ? -19.387 -2.840 -23.430 1.00 70.94 174 ARG A N 1
ATOM 1334 C CA . ARG A 1 174 ? -18.131 -3.455 -22.942 1.00 70.94 174 ARG A CA 1
ATOM 1335 C C . ARG A 1 174 ? -17.562 -2.655 -21.762 1.00 70.94 174 ARG A C 1
ATOM 1337 O O . ARG A 1 174 ? -16.394 -2.276 -21.766 1.00 70.94 174 ARG A O 1
ATOM 1344 N N . GLY A 1 175 ? -18.423 -2.335 -20.799 1.00 87.06 175 GLY A N 1
ATOM 1345 C CA . GLY A 1 175 ? -18.138 -1.446 -19.678 1.00 87.06 175 GLY A CA 1
ATOM 1346 C C . GLY A 1 175 ? -18.445 -2.088 -18.331 1.00 87.06 175 GLY A C 1
ATOM 1347 O O . GLY A 1 175 ? -19.182 -3.070 -18.237 1.00 87.06 175 GLY A O 1
ATOM 1348 N N . TRP A 1 176 ? -17.887 -1.497 -17.281 1.00 94.50 176 TRP A N 1
ATOM 1349 C CA . TRP A 1 176 ? -18.129 -1.873 -15.892 1.00 94.50 176 TRP A CA 1
ATOM 1350 C C . TRP A 1 176 ? -18.635 -0.655 -15.132 1.00 94.50 176 TRP A C 1
ATOM 1352 O O . TRP A 1 176 ? -18.252 0.474 -15.434 1.00 94.50 176 TRP A O 1
ATOM 1362 N N . ALA A 1 177 ? -19.492 -0.884 -14.147 1.00 95.50 177 ALA A N 1
ATOM 1363 C CA . ALA A 1 177 ? -19.978 0.138 -13.235 1.00 95.50 177 ALA A CA 1
ATOM 1364 C C . ALA A 1 177 ? -19.811 -0.338 -11.796 1.00 95.50 177 ALA A C 1
ATOM 1366 O O . ALA A 1 177 ? -19.929 -1.528 -11.509 1.00 95.50 177 ALA A O 1
ATOM 1367 N N . LEU A 1 178 ? -19.559 0.599 -10.883 1.00 96.81 178 LEU A N 1
ATOM 1368 C CA . LEU A 1 178 ? -19.560 0.298 -9.455 1.00 96.81 178 LEU A CA 1
ATOM 1369 C C . LEU A 1 178 ? -20.973 -0.067 -9.008 1.00 96.81 178 LEU A C 1
ATOM 1371 O O . LEU A 1 178 ? -21.933 0.623 -9.346 1.00 96.81 178 LEU A O 1
ATOM 1375 N N . THR A 1 179 ? -21.089 -1.097 -8.176 1.00 96.06 179 THR A N 1
ATOM 1376 C CA . THR A 1 179 ? -22.353 -1.445 -7.508 1.00 96.06 179 THR A CA 1
ATOM 1377 C C . THR A 1 179 ? -22.811 -0.334 -6.559 1.00 96.06 179 THR A C 1
ATOM 1379 O O . THR A 1 179 ? -24.007 -0.136 -6.349 1.00 96.06 179 THR A O 1
ATOM 1382 N N . ARG A 1 180 ? -21.846 0.397 -5.985 1.00 94.19 180 ARG A N 1
ATOM 1383 C CA . ARG A 1 180 ? -22.030 1.496 -5.032 1.00 94.19 180 ARG A CA 1
ATOM 1384 C C . ARG A 1 180 ? -21.092 2.644 -5.375 1.00 94.19 180 ARG A C 1
ATOM 1386 O O . ARG A 1 180 ? -19.876 2.519 -5.222 1.00 94.19 180 ARG A O 1
ATOM 1393 N N . THR A 1 181 ? -21.633 3.771 -5.821 1.00 92.62 181 THR A N 1
ATOM 1394 C CA . THR A 1 181 ? -20.843 4.911 -6.319 1.00 92.62 181 THR A CA 1
ATOM 1395 C C . THR A 1 181 ? -19.867 5.479 -5.289 1.00 92.62 181 THR A C 1
ATOM 1397 O O . THR A 1 181 ? -18.756 5.870 -5.638 1.00 92.62 181 THR A O 1
ATOM 1400 N N . GLU A 1 182 ? -20.237 5.472 -4.009 1.00 92.00 182 GLU A N 1
ATOM 1401 C CA . GLU A 1 182 ? -19.430 5.987 -2.902 1.00 92.00 182 GLU A CA 1
ATOM 1402 C C . GLU A 1 182 ? -18.143 5.184 -2.666 1.00 92.00 182 GLU A C 1
ATOM 1404 O O . GLU A 1 182 ? -17.167 5.716 -2.140 1.00 92.00 182 GLU A O 1
ATOM 1409 N N . THR A 1 183 ? -18.103 3.920 -3.100 1.00 92.75 183 THR A N 1
ATOM 1410 C CA . THR A 1 183 ? -16.888 3.098 -3.005 1.00 92.75 183 THR A CA 1
ATOM 1411 C C . THR A 1 183 ? -15.818 3.564 -3.990 1.00 92.75 183 THR A C 1
ATOM 1413 O O . THR A 1 183 ? -14.630 3.414 -3.730 1.00 92.75 183 THR A O 1
ATOM 1416 N N . GLY A 1 184 ? -16.203 4.222 -5.086 1.00 94.75 184 GLY A N 1
ATOM 1417 C CA . GLY A 1 184 ? -15.296 4.574 -6.175 1.00 94.75 184 GLY A CA 1
ATOM 1418 C C . GLY A 1 184 ? -14.154 5.512 -5.796 1.00 94.75 184 GLY A C 1
ATOM 1419 O O . GLY A 1 184 ? -13.094 5.459 -6.419 1.00 94.75 184 GLY A O 1
ATOM 1420 N N . VAL A 1 185 ? -14.351 6.346 -4.772 1.00 94.25 185 VAL A N 1
ATOM 1421 C CA . VAL A 1 185 ? -13.345 7.300 -4.278 1.00 94.25 185 VAL A CA 1
ATOM 1422 C C . VAL A 1 185 ? -12.453 6.726 -3.176 1.00 94.25 185 VAL A C 1
ATOM 1424 O O . VAL A 1 185 ? -11.488 7.371 -2.773 1.00 94.25 185 VAL A O 1
ATOM 1427 N N . GLN A 1 186 ? -12.761 5.529 -2.673 1.00 94.88 186 GLN A N 1
ATOM 1428 C CA . GLN A 1 186 ? -11.989 4.918 -1.598 1.00 94.88 186 GLN A CA 1
ATOM 1429 C C . GLN A 1 186 ? -10.612 4.473 -2.115 1.00 94.88 186 GLN A C 1
ATOM 1431 O O . GLN A 1 186 ? -10.517 3.969 -3.241 1.00 94.88 186 GLN A O 1
ATOM 1436 N N . PRO A 1 187 ? -9.544 4.636 -1.311 1.00 95.62 187 PRO A N 1
ATOM 1437 C CA . PRO A 1 187 ? -8.211 4.193 -1.687 1.00 95.62 187 PRO A CA 1
ATOM 1438 C C . PRO A 1 187 ? -8.158 2.667 -1.793 1.00 95.62 187 PRO A C 1
ATOM 1440 O O . PRO A 1 187 ? -8.535 1.956 -0.862 1.00 95.62 187 PRO A O 1
ATOM 1443 N N . ALA A 1 188 ? -7.624 2.171 -2.908 1.00 95.75 188 ALA A N 1
ATOM 1444 C CA . ALA A 1 188 ? -7.412 0.739 -3.119 1.00 95.75 188 ALA A CA 1
ATOM 1445 C C . ALA A 1 188 ? -6.155 0.222 -2.392 1.00 95.75 188 ALA A C 1
ATOM 1447 O O . ALA A 1 188 ? -6.090 -0.950 -2.028 1.00 95.75 188 ALA A O 1
ATOM 1448 N N . ILE A 1 189 ? -5.167 1.101 -2.167 1.00 95.62 189 ILE A N 1
ATOM 1449 C CA . ILE A 1 189 ? -3.878 0.786 -1.531 1.00 95.62 189 ILE A CA 1
ATOM 1450 C C . ILE A 1 189 ? -3.647 1.749 -0.341 1.00 95.62 189 ILE A C 1
ATOM 1452 O O . ILE A 1 189 ? -2.829 2.672 -0.423 1.00 95.62 189 ILE A O 1
ATOM 1456 N N . PRO A 1 190 ? -4.389 1.597 0.777 1.00 95.44 190 PRO A N 1
ATOM 1457 C CA . PRO A 1 190 ? -4.185 2.410 1.981 1.00 95.44 190 PRO A CA 1
ATOM 1458 C C . PRO A 1 190 ? -2.863 2.052 2.681 1.00 95.44 190 PRO A C 1
ATOM 1460 O O . PRO A 1 190 ? -2.275 1.005 2.412 1.00 95.44 190 PRO A O 1
ATOM 1463 N N . CYS A 1 191 ? -2.421 2.869 3.648 1.00 94.50 191 CYS A N 1
ATOM 1464 C CA . CYS A 1 191 ? -1.166 2.650 4.395 1.00 94.50 191 CYS A CA 1
ATOM 1465 C C . CYS A 1 191 ? -1.041 1.235 4.988 1.00 94.50 191 CYS A C 1
ATOM 1467 O O . CYS A 1 191 ? 0.043 0.652 4.982 1.00 94.50 191 CYS A O 1
ATOM 1469 N N . LEU A 1 192 ? -2.159 0.664 5.453 1.00 93.69 192 LEU A N 1
ATOM 1470 C CA . LEU A 1 192 ? -2.215 -0.685 6.020 1.00 93.69 192 LEU A CA 1
ATOM 1471 C C . LEU A 1 192 ? -1.847 -1.796 5.026 1.00 93.69 192 LEU A C 1
ATOM 1473 O O . LEU A 1 192 ? -1.551 -2.900 5.460 1.00 93.69 192 LEU A O 1
ATOM 1477 N N . THR A 1 193 ? -1.800 -1.523 3.723 1.00 94.88 193 THR A N 1
ATOM 1478 C CA . THR A 1 193 ? -1.300 -2.472 2.711 1.00 94.88 193 THR A CA 1
ATOM 1479 C C . THR A 1 193 ? 0.155 -2.864 2.978 1.00 94.88 193 THR A C 1
ATOM 1481 O O . THR A 1 19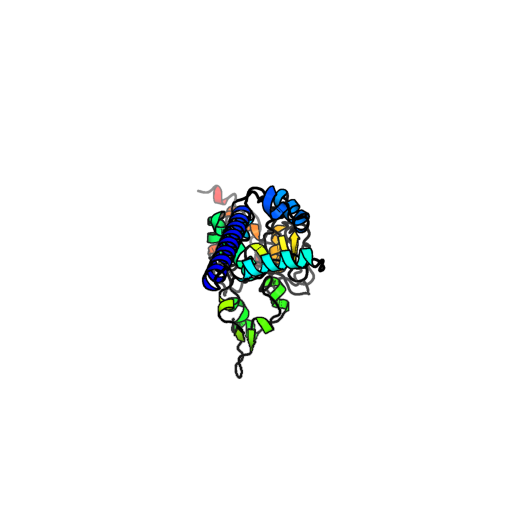3 ? 0.529 -4.021 2.792 1.00 94.88 193 THR A O 1
ATOM 1484 N N . CYS A 1 194 ? 0.958 -1.898 3.445 1.00 92.88 194 CYS A N 1
ATOM 1485 C CA . CYS A 1 194 ? 2.402 -2.042 3.647 1.00 92.88 194 CYS A CA 1
ATOM 1486 C C . CYS A 1 194 ? 2.833 -1.913 5.120 1.00 92.88 194 CYS A C 1
ATOM 1488 O O . CYS A 1 194 ? 4.003 -2.134 5.437 1.00 92.88 194 CYS A O 1
ATOM 1490 N N . HIS A 1 195 ? 1.932 -1.514 6.021 1.00 91.62 195 HIS A N 1
ATOM 1491 C CA . HIS A 1 195 ? 2.246 -1.250 7.424 1.00 91.62 195 HIS A CA 1
ATOM 1492 C C . HIS A 1 195 ? 1.328 -2.023 8.367 1.00 91.62 195 HIS A C 1
ATOM 1494 O O . HIS A 1 195 ? 0.106 -1.922 8.288 1.00 91.62 195 HIS A O 1
ATOM 1500 N N . GLN A 1 196 ? 1.936 -2.720 9.327 1.00 90.38 196 GLN A N 1
ATOM 1501 C CA . GLN A 1 196 ? 1.245 -3.329 10.457 1.00 90.38 196 GLN A CA 1
ATOM 1502 C C . GLN A 1 196 ? 1.401 -2.434 11.695 1.00 90.38 196 GLN A C 1
ATOM 1504 O O . GLN A 1 196 ? 2.517 -2.141 12.120 1.00 90.38 196 GLN A O 1
ATOM 1509 N N . ILE A 1 197 ? 0.285 -1.995 12.286 1.00 88.69 197 ILE A N 1
ATOM 1510 C CA . ILE A 1 197 ? 0.297 -0.992 13.371 1.00 88.69 197 ILE A CA 1
ATOM 1511 C C . ILE A 1 197 ? 0.812 -1.576 14.690 1.00 88.69 197 ILE A C 1
ATOM 1513 O O . ILE A 1 197 ? 1.624 -0.936 15.357 1.00 88.69 197 ILE A O 1
ATOM 1517 N N . HIS A 1 198 ? 0.348 -2.776 15.053 1.00 88.19 198 HIS A N 1
ATOM 1518 C CA . HIS A 1 198 ? 0.720 -3.468 16.295 1.00 88.19 198 HIS A CA 1
ATOM 1519 C C . HIS A 1 198 ? 1.901 -4.438 16.111 1.00 88.19 198 HIS A C 1
ATOM 1521 O O . HIS A 1 198 ? 2.067 -5.365 16.893 1.00 88.19 198 HIS A O 1
ATOM 1527 N N . ALA A 1 199 ? 2.725 -4.256 15.074 1.00 82.75 199 ALA A N 1
ATOM 1528 C CA . ALA A 1 199 ? 3.952 -5.036 14.941 1.00 82.75 199 ALA A CA 1
ATOM 1529 C C . ALA A 1 199 ? 4.949 -4.662 16.056 1.00 82.75 199 ALA A C 1
ATOM 1531 O O . ALA A 1 199 ? 5.039 -3.476 16.398 1.00 82.75 199 ALA A O 1
ATOM 1532 N N . PRO A 1 200 ? 5.736 -5.616 16.592 1.00 80.62 200 PRO A N 1
ATOM 1533 C CA . PRO A 1 200 ? 6.766 -5.327 17.587 1.00 80.62 200 PRO A CA 1
ATOM 1534 C C . PRO A 1 200 ? 7.708 -4.208 17.129 1.00 80.62 200 PRO A C 1
ATOM 1536 O O . PRO A 1 200 ? 8.113 -4.182 15.968 1.00 80.62 200 PRO A O 1
ATOM 1539 N N . ALA A 1 201 ? 8.118 -3.316 18.032 1.00 75.38 201 ALA A N 1
ATOM 1540 C CA . ALA A 1 201 ? 8.943 -2.141 17.733 1.00 75.38 201 ALA A CA 1
ATOM 1541 C C . ALA A 1 201 ? 10.274 -2.489 17.044 1.00 75.38 201 ALA A C 1
ATOM 1543 O O . ALA A 1 201 ? 10.749 -1.740 16.198 1.00 75.38 201 ALA A O 1
ATOM 1544 N N . ALA A 1 202 ? 10.847 -3.660 17.340 1.00 70.25 202 ALA A N 1
ATOM 1545 C CA . ALA A 1 202 ? 12.035 -4.167 16.648 1.00 70.25 202 ALA A CA 1
ATOM 1546 C C . ALA A 1 202 ? 11.809 -4.401 15.138 1.00 70.25 202 ALA A C 1
ATOM 1548 O O . ALA A 1 202 ? 12.764 -4.512 14.374 1.00 70.25 202 ALA A O 1
ATOM 1549 N N . THR A 1 203 ? 10.546 -4.473 14.709 1.00 67.00 203 THR A N 1
ATOM 1550 C CA . THR A 1 203 ? 10.121 -4.773 13.338 1.00 67.00 203 THR A CA 1
ATOM 1551 C C . THR A 1 203 ? 9.370 -3.636 12.646 1.00 67.00 203 THR A C 1
ATOM 1553 O O . THR A 1 203 ? 9.124 -3.723 11.451 1.00 67.00 203 THR A O 1
ATOM 1556 N N . THR A 1 204 ? 9.046 -2.535 13.326 1.00 60.12 204 THR A N 1
ATOM 1557 C CA . THR A 1 204 ? 8.192 -1.464 12.767 1.00 60.12 204 THR A CA 1
ATOM 1558 C C . THR A 1 204 ? 8.830 -0.654 11.643 1.00 60.12 204 THR A C 1
ATOM 1560 O O . THR A 1 204 ? 8.116 -0.023 10.866 1.00 60.12 204 THR A O 1
ATOM 1563 N N . GLN A 1 205 ? 10.158 -0.687 11.504 1.00 61.69 205 GLN A N 1
ATOM 1564 C CA . GLN A 1 205 ? 10.836 -0.122 10.330 1.00 61.69 205 GLN A CA 1
ATOM 1565 C C . GLN A 1 205 ? 10.783 -1.037 9.099 1.00 61.69 205 GLN A C 1
ATOM 1567 O O . GLN A 1 205 ? 11.167 -0.631 8.000 1.00 61.69 205 GLN A O 1
ATOM 1572 N N . ILE A 1 206 ? 10.315 -2.272 9.267 1.00 72.88 206 ILE A N 1
ATOM 1573 C CA . ILE A 1 206 ? 10.204 -3.254 8.201 1.00 72.88 206 ILE A CA 1
ATOM 1574 C C . ILE A 1 206 ? 8.749 -3.258 7.751 1.00 72.88 206 ILE A C 1
ATOM 1576 O O . ILE A 1 206 ? 7.840 -3.633 8.490 1.00 72.88 206 ILE A O 1
ATOM 1580 N N . ALA A 1 207 ? 8.530 -2.813 6.517 1.00 85.69 207 ALA A N 1
ATOM 1581 C CA . ALA A 1 207 ? 7.222 -2.898 5.892 1.00 85.69 207 ALA A CA 1
ATOM 1582 C C . ALA A 1 207 ? 6.719 -4.358 5.902 1.00 85.69 207 ALA A C 1
ATOM 1584 O O . ALA A 1 207 ? 7.501 -5.312 5.936 1.00 85.69 207 ALA A O 1
ATOM 1585 N N . SER A 1 208 ? 5.405 -4.535 5.886 1.00 92.00 208 SER A N 1
ATOM 1586 C CA . SER A 1 208 ? 4.740 -5.838 5.871 1.00 92.00 208 SER A CA 1
ATOM 1587 C C . SER A 1 208 ? 3.623 -5.829 4.842 1.00 92.00 208 SER A C 1
ATOM 1589 O O . SER A 1 208 ? 2.897 -4.850 4.739 1.00 92.00 208 SER A O 1
ATOM 1591 N N . PHE A 1 209 ? 3.470 -6.913 4.096 1.00 94.38 209 PHE A N 1
ATOM 1592 C CA . PHE A 1 209 ? 2.409 -7.062 3.108 1.00 94.38 209 PHE A CA 1
ATOM 1593 C C . PHE A 1 209 ? 1.150 -7.616 3.771 1.00 94.38 209 PHE A C 1
ATOM 1595 O O . PHE A 1 209 ? 1.221 -8.640 4.445 1.00 94.38 209 PHE A O 1
ATOM 1602 N N . TYR A 1 210 ? 0.003 -6.970 3.586 1.00 94.94 210 TYR A N 1
ATOM 1603 C CA . TYR A 1 210 ? -1.267 -7.529 4.046 1.00 94.94 210 TYR A CA 1
ATOM 1604 C C . TYR A 1 210 ? -1.777 -8.608 3.078 1.00 94.94 210 TYR A C 1
ATOM 1606 O O . TYR A 1 210 ? -2.209 -8.283 1.980 1.00 94.94 210 TYR A O 1
ATOM 1614 N N . ASP A 1 211 ? -1.776 -9.886 3.464 1.00 93.81 211 ASP A N 1
ATOM 1615 C CA . ASP A 1 211 ? -2.452 -10.926 2.680 1.00 93.81 211 ASP A CA 1
ATOM 1616 C C . ASP A 1 211 ? -3.936 -10.965 3.051 1.00 93.81 211 ASP A C 1
ATOM 1618 O O . ASP A 1 211 ? -4.318 -11.335 4.162 1.00 93.81 211 ASP A O 1
ATOM 1622 N N . ARG A 1 212 ? -4.782 -10.613 2.083 1.00 92.00 212 ARG A N 1
ATOM 1623 C CA . ARG A 1 212 ? -6.241 -10.638 2.199 1.00 92.00 212 ARG A CA 1
ATOM 1624 C C . ARG A 1 212 ? -6.802 -12.018 2.540 1.00 92.00 212 ARG A C 1
ATOM 1626 O O . ARG A 1 212 ? -7.791 -12.097 3.263 1.00 92.00 212 ARG A O 1
ATOM 1633 N N . ARG A 1 213 ? -6.216 -13.093 2.003 1.00 90.44 213 ARG A N 1
ATOM 1634 C CA . ARG A 1 213 ? -6.737 -14.465 2.155 1.00 90.44 213 ARG A CA 1
ATOM 1635 C C . ARG A 1 213 ? -6.601 -14.941 3.592 1.00 90.44 213 ARG A C 1
ATOM 1637 O O . ARG A 1 213 ? -7.551 -15.463 4.165 1.00 90.44 213 ARG A O 1
ATOM 1644 N N . GLU A 1 214 ? -5.447 -14.653 4.176 1.00 90.62 214 GLU A N 1
ATOM 1645 C CA . GLU A 1 214 ? -5.136 -14.955 5.574 1.00 90.62 214 GLU A CA 1
ATOM 1646 C C . GLU A 1 214 ? -5.590 -13.837 6.528 1.00 90.62 214 GLU A C 1
ATOM 1648 O O . GLU A 1 214 ? -5.605 -14.006 7.747 1.00 90.62 214 GLU A O 1
ATOM 1653 N N . ALA A 1 215 ? -5.981 -12.685 5.976 1.00 88.06 215 ALA A N 1
ATOM 1654 C CA . ALA A 1 215 ? -6.334 -11.464 6.691 1.00 88.06 215 ALA A CA 1
ATOM 1655 C C . ALA A 1 215 ? -5.259 -11.026 7.704 1.00 88.06 215 ALA A C 1
ATOM 1657 O O . ALA A 1 215 ? -5.583 -10.545 8.792 1.00 88.06 215 ALA A O 1
ATOM 1658 N N . THR A 1 216 ? -3.984 -11.187 7.343 1.00 89.06 216 THR A N 1
ATOM 1659 C CA . THR A 1 216 ? -2.836 -10.923 8.218 1.00 89.06 216 THR A CA 1
ATOM 1660 C C . THR A 1 216 ? -1.700 -10.235 7.475 1.00 89.06 216 THR A C 1
ATOM 1662 O O . THR A 1 216 ? -1.606 -10.284 6.250 1.00 89.06 216 THR A O 1
ATOM 1665 N N . HIS A 1 217 ? -0.810 -9.598 8.228 1.00 92.38 217 HIS A N 1
ATOM 1666 C CA . HIS A 1 217 ? 0.416 -9.019 7.700 1.00 92.38 217 HIS A CA 1
ATOM 1667 C C . HIS A 1 217 ? 1.544 -10.049 7.685 1.00 92.38 217 HIS A C 1
ATOM 1669 O O . HIS A 1 217 ? 1.809 -10.724 8.677 1.00 92.38 217 HIS A O 1
ATOM 1675 N N . VAL A 1 218 ? 2.252 -10.118 6.563 1.00 92.69 218 VAL A N 1
ATOM 1676 C CA . VAL A 1 218 ? 3.466 -10.910 6.381 1.00 92.69 218 VAL A CA 1
ATOM 1677 C C . VAL A 1 218 ? 4.650 -9.956 6.291 1.00 92.69 218 VAL A C 1
ATOM 1679 O O . VAL A 1 218 ? 4.709 -9.097 5.409 1.00 92.69 218 VAL A O 1
ATOM 1682 N N . SER A 1 219 ? 5.609 -10.103 7.205 1.00 91.50 219 SER A N 1
ATOM 1683 C CA . SER A 1 219 ? 6.829 -9.289 7.206 1.00 91.50 219 SER A CA 1
ATOM 1684 C C . SER A 1 219 ? 7.580 -9.412 5.879 1.00 91.50 219 SER A C 1
ATOM 1686 O O . SER A 1 219 ? 7.766 -10.517 5.364 1.00 91.50 219 SER A O 1
ATOM 1688 N N . ALA A 1 220 ? 8.103 -8.291 5.372 1.00 91.94 220 ALA A N 1
ATOM 1689 C CA . ALA A 1 220 ? 8.975 -8.257 4.196 1.00 91.94 220 ALA A CA 1
ATOM 1690 C C . ALA A 1 220 ? 10.127 -9.275 4.250 1.00 91.94 220 ALA A C 1
ATOM 1692 O O . ALA A 1 220 ? 10.585 -9.766 3.221 1.00 91.94 220 ALA A O 1
ATOM 1693 N N . GLN A 1 221 ? 10.620 -9.582 5.453 1.00 90.94 221 GLN A N 1
ATOM 1694 C CA . GLN A 1 221 ? 11.725 -10.521 5.654 1.00 90.94 221 GLN A CA 1
ATOM 1695 C C . GLN A 1 221 ? 11.342 -11.970 5.356 1.00 90.94 221 GLN A C 1
ATOM 1697 O O . GLN A 1 221 ? 12.206 -12.746 4.948 1.00 90.94 221 GLN A O 1
ATOM 1702 N N . LEU A 1 222 ? 10.068 -12.311 5.556 1.00 92.31 222 LEU A N 1
ATOM 1703 C CA . LEU A 1 222 ? 9.522 -13.649 5.348 1.00 92.31 222 LEU A CA 1
ATOM 1704 C C . LEU A 1 222 ? 9.050 -13.865 3.909 1.00 92.31 222 LEU A C 1
ATOM 1706 O O . LEU A 1 222 ? 8.893 -15.006 3.484 1.00 92.31 222 LEU A O 1
ATOM 1710 N N . LEU A 1 223 ? 8.845 -12.786 3.148 1.00 93.62 223 LEU A N 1
ATOM 1711 C CA . LEU A 1 223 ? 8.504 -12.894 1.736 1.00 93.62 223 LEU A CA 1
ATOM 1712 C C . LEU A 1 223 ? 9.682 -13.490 0.945 1.00 93.62 223 LEU A C 1
ATOM 1714 O O . LEU A 1 223 ? 10.842 -13.126 1.198 1.00 93.62 223 LEU A O 1
ATOM 1718 N N . PRO A 1 224 ? 9.408 -14.383 -0.022 1.00 92.50 224 PRO A N 1
ATOM 1719 C CA . PRO A 1 224 ? 10.445 -14.979 -0.850 1.00 92.50 224 PRO A CA 1
ATOM 1720 C C . PRO A 1 224 ? 11.080 -13.928 -1.766 1.00 92.50 224 PRO A C 1
ATOM 1722 O O . PRO A 1 224 ? 10.433 -12.970 -2.190 1.00 92.50 224 PRO A O 1
ATOM 1725 N N . VAL A 1 225 ? 12.358 -14.120 -2.095 1.00 92.75 225 VAL A N 1
ATOM 1726 C CA . VAL A 1 225 ? 12.984 -13.383 -3.201 1.00 92.75 225 VAL A CA 1
ATOM 1727 C C . VAL A 1 225 ? 12.469 -14.013 -4.494 1.00 92.75 225 VAL A C 1
ATOM 1729 O O . VAL A 1 225 ? 12.675 -15.215 -4.679 1.00 92.75 225 VAL A O 1
ATOM 1732 N N . PRO A 1 226 ? 11.788 -13.266 -5.377 1.00 91.38 226 PRO A N 1
ATOM 1733 C CA . PRO A 1 226 ? 11.267 -13.854 -6.595 1.00 91.38 226 PRO A CA 1
ATOM 1734 C C . PRO A 1 226 ? 12.414 -14.277 -7.504 1.00 91.38 226 PRO A C 1
ATOM 1736 O O . PRO A 1 226 ? 13.397 -13.559 -7.696 1.00 91.38 226 PRO A O 1
ATOM 1739 N N . HIS A 1 227 ? 12.255 -15.451 -8.096 1.00 93.56 227 HIS A N 1
ATOM 1740 C CA . HIS A 1 227 ? 13.063 -15.863 -9.227 1.00 93.56 227 HIS A CA 1
ATOM 1741 C C . HIS A 1 227 ? 12.490 -15.174 -10.464 1.00 93.56 227 HIS A C 1
ATOM 1743 O O . HIS A 1 227 ? 11.291 -15.266 -10.700 1.00 93.56 227 HIS A O 1
ATOM 1749 N N . VAL A 1 228 ? 13.321 -14.456 -11.216 1.00 96.00 228 VAL A N 1
ATOM 1750 C CA . VAL A 1 228 ? 12.933 -13.783 -12.465 1.00 96.00 228 VAL A CA 1
ATOM 1751 C C . VAL A 1 228 ? 13.962 -14.141 -13.529 1.00 96.00 228 VAL A C 1
ATOM 1753 O O . VAL A 1 228 ? 15.155 -14.258 -13.227 1.00 96.00 228 VAL A O 1
ATOM 1756 N N . ARG A 1 229 ? 13.513 -14.373 -14.764 1.00 96.38 229 ARG A N 1
ATOM 1757 C CA . ARG A 1 229 ? 14.364 -14.859 -15.857 1.00 96.38 229 ARG A CA 1
ATOM 1758 C C . ARG A 1 229 ? 14.177 -14.040 -17.127 1.00 96.38 229 ARG A C 1
ATOM 1760 O O . ARG A 1 229 ? 13.069 -13.630 -17.460 1.00 96.38 229 ARG A O 1
ATOM 1767 N N . ARG A 1 230 ? 15.269 -13.853 -17.867 1.00 94.69 230 ARG A N 1
ATOM 1768 C CA . ARG A 1 230 ? 15.286 -13.370 -19.250 1.00 94.69 230 ARG A CA 1
ATOM 1769 C C . ARG A 1 230 ? 15.566 -14.565 -20.160 1.00 94.69 230 ARG A C 1
ATOM 1771 O O . ARG A 1 230 ? 16.704 -15.028 -20.231 1.00 94.69 230 ARG A O 1
ATOM 1778 N N . GLY A 1 231 ? 14.531 -15.075 -20.828 1.00 92.19 231 GLY A N 1
ATOM 1779 C CA . GLY A 1 231 ? 14.606 -16.395 -21.460 1.00 92.19 231 GLY A CA 1
ATOM 1780 C C . GLY A 1 231 ? 14.956 -17.448 -20.406 1.00 92.19 231 GLY A C 1
ATOM 1781 O O . GLY A 1 231 ? 14.362 -17.467 -19.330 1.00 92.19 231 GLY A O 1
ATOM 1782 N N . ASP A 1 232 ? 15.983 -18.254 -20.663 1.00 92.62 232 ASP A N 1
ATOM 1783 C CA . ASP A 1 232 ? 16.456 -19.255 -19.700 1.00 92.62 232 ASP A CA 1
ATOM 1784 C C . ASP A 1 232 ? 17.402 -18.691 -18.629 1.00 92.62 232 ASP A C 1
ATOM 1786 O O . ASP A 1 232 ? 17.680 -19.359 -17.627 1.00 92.62 232 ASP A O 1
ATOM 1790 N N . THR A 1 233 ? 17.873 -17.455 -18.782 1.00 94.69 233 THR A N 1
ATOM 1791 C CA . THR A 1 233 ? 18.890 -16.873 -17.901 1.00 94.69 233 THR A CA 1
ATOM 1792 C C . THR A 1 233 ? 18.246 -16.226 -16.673 1.00 94.69 233 THR A C 1
ATOM 1794 O O . THR A 1 233 ? 17.429 -15.317 -16.832 1.00 94.69 233 THR A O 1
ATOM 1797 N N . PRO A 1 234 ? 18.589 -16.638 -15.439 1.00 95.62 234 PRO A N 1
ATOM 1798 C CA . PRO A 1 234 ? 18.136 -15.941 -14.240 1.00 95.62 234 PRO A CA 1
ATOM 1799 C C . PRO A 1 234 ? 18.777 -14.551 -14.153 1.00 95.62 234 PRO A C 1
ATOM 1801 O O . PRO A 1 234 ? 19.966 -14.404 -14.430 1.00 95.62 234 PRO A O 1
ATOM 1804 N N . ILE A 1 235 ? 18.004 -13.550 -13.734 1.00 95.31 235 ILE A N 1
ATOM 1805 C CA . ILE A 1 235 ? 18.535 -12.212 -13.444 1.00 95.31 235 ILE A CA 1
ATOM 1806 C C . ILE A 1 235 ? 18.786 -12.044 -11.947 1.00 95.31 235 ILE A C 1
ATOM 1808 O O . ILE A 1 235 ? 18.119 -12.657 -11.106 1.00 95.31 235 ILE A O 1
ATOM 1812 N N . ARG A 1 236 ? 19.747 -11.192 -11.591 1.00 96.56 236 ARG A N 1
ATOM 1813 C CA . ARG A 1 236 ? 20.002 -10.854 -10.193 1.00 96.56 236 ARG A CA 1
ATOM 1814 C C . ARG A 1 236 ? 18.932 -9.892 -9.673 1.00 96.56 236 ARG A C 1
ATOM 1816 O O . ARG A 1 236 ? 18.856 -8.741 -10.083 1.00 96.56 236 ARG A O 1
ATOM 1823 N N . VAL A 1 237 ? 18.162 -10.354 -8.691 1.00 95.81 237 VAL A N 1
ATOM 1824 C CA . VAL A 1 237 ? 17.190 -9.544 -7.940 1.00 95.81 237 VAL A CA 1
ATOM 1825 C C . VAL A 1 237 ? 17.830 -9.048 -6.638 1.00 95.81 237 VAL A C 1
ATOM 1827 O O . VAL A 1 237 ? 18.621 -9.770 -6.018 1.00 95.81 237 VAL A O 1
ATOM 1830 N N . SER A 1 238 ? 17.517 -7.818 -6.216 1.00 95.50 238 SER A N 1
ATOM 1831 C CA . SER A 1 238 ? 18.013 -7.284 -4.942 1.00 95.50 238 SER A CA 1
ATOM 1832 C C . SER A 1 238 ? 17.570 -8.146 -3.761 1.00 95.50 238 SER A C 1
ATOM 1834 O O . SER A 1 238 ? 16.486 -8.729 -3.743 1.00 95.50 238 SER A O 1
ATOM 1836 N N . ARG A 1 239 ? 18.413 -8.198 -2.726 1.00 93.56 239 ARG A N 1
ATOM 1837 C CA . ARG A 1 239 ? 18.098 -8.896 -1.471 1.00 93.56 239 ARG A CA 1
ATOM 1838 C C . ARG A 1 239 ? 17.370 -8.013 -0.458 1.00 93.56 239 ARG A C 1
ATOM 1840 O O . ARG A 1 239 ? 16.978 -8.543 0.585 1.00 93.56 239 ARG A O 1
ATOM 1847 N N . ASP A 1 240 ? 17.181 -6.724 -0.760 1.00 92.81 240 ASP A N 1
ATOM 1848 C CA . ASP A 1 240 ? 16.422 -5.788 0.075 1.00 92.81 240 ASP A CA 1
ATOM 1849 C C . ASP A 1 240 ? 15.026 -6.364 0.375 1.00 92.81 240 ASP A C 1
ATOM 1851 O O . ASP A 1 240 ? 14.227 -6.541 -0.549 1.00 92.81 240 ASP A O 1
ATOM 1855 N N . PRO A 1 241 ? 14.698 -6.665 1.646 1.00 91.69 241 PRO A N 1
ATOM 1856 C CA . PRO A 1 241 ? 13.386 -7.191 2.005 1.00 91.69 241 PRO A CA 1
ATOM 1857 C C . PRO A 1 241 ? 12.238 -6.308 1.508 1.00 91.69 241 PRO A C 1
ATOM 1859 O O . PRO A 1 241 ? 11.202 -6.820 1.095 1.00 91.69 241 PRO A O 1
ATOM 1862 N N . ARG A 1 242 ? 12.421 -4.982 1.479 1.00 89.69 242 ARG A N 1
ATOM 1863 C CA . ARG A 1 242 ? 11.364 -4.030 1.105 1.00 89.69 242 ARG A CA 1
ATOM 1864 C C . ARG A 1 242 ? 10.920 -4.195 -0.348 1.00 89.69 242 ARG A C 1
ATOM 1866 O O . ARG A 1 242 ? 9.731 -4.067 -0.623 1.00 89.69 242 ARG A O 1
ATOM 1873 N N . GLN A 1 243 ? 11.833 -4.550 -1.257 1.00 92.75 243 GLN A N 1
ATOM 1874 C CA . GLN A 1 243 ? 11.491 -4.834 -2.656 1.00 92.75 243 GLN A CA 1
ATOM 1875 C C . GLN A 1 243 ? 10.514 -6.012 -2.782 1.00 92.75 243 GLN A C 1
ATOM 1877 O O . GLN A 1 243 ? 9.652 -6.010 -3.661 1.00 92.75 243 GLN A O 1
ATOM 1882 N N . ARG A 1 244 ? 10.590 -6.990 -1.876 1.00 93.12 244 ARG A N 1
ATOM 1883 C CA . ARG A 1 244 ? 9.736 -8.184 -1.922 1.00 93.12 244 ARG A CA 1
ATOM 1884 C C . ARG A 1 244 ? 8.260 -7.848 -1.725 1.00 93.12 244 ARG A C 1
ATOM 1886 O O . ARG A 1 244 ? 7.415 -8.567 -2.246 1.00 93.12 244 ARG A O 1
ATOM 1893 N N . ILE A 1 245 ? 7.953 -6.749 -1.028 1.00 93.12 245 ILE A N 1
ATOM 1894 C CA . ILE A 1 245 ? 6.586 -6.218 -0.905 1.00 93.12 245 ILE A CA 1
ATOM 1895 C C . ILE A 1 245 ? 6.131 -5.612 -2.224 1.00 93.12 245 ILE A C 1
ATOM 1897 O O . ILE A 1 245 ? 5.043 -5.933 -2.690 1.00 93.12 245 ILE A O 1
ATOM 1901 N N . CYS A 1 246 ? 6.965 -4.775 -2.848 1.00 93.56 246 CYS A N 1
ATOM 1902 C CA . CYS A 1 246 ? 6.654 -4.165 -4.142 1.00 93.56 246 CYS A CA 1
ATOM 1903 C C . CYS A 1 246 ? 6.319 -5.244 -5.182 1.00 93.56 246 CYS A C 1
ATOM 1905 O O . CYS A 1 246 ? 5.323 -5.143 -5.892 1.00 93.56 246 CYS A O 1
ATOM 1907 N N . GLN A 1 247 ? 7.105 -6.322 -5.201 1.00 93.88 247 GLN A N 1
ATOM 1908 C CA . GLN A 1 247 ? 6.934 -7.453 -6.111 1.00 93.88 247 GLN A CA 1
ATOM 1909 C C . GLN A 1 247 ? 5.732 -8.353 -5.779 1.00 93.88 247 GLN A C 1
ATOM 1911 O O . GLN A 1 247 ? 5.427 -9.244 -6.561 1.00 93.88 247 GLN A O 1
ATOM 1916 N N . GLN A 1 248 ? 5.000 -8.136 -4.678 1.00 93.94 248 GLN A N 1
ATOM 1917 C CA . GLN A 1 248 ? 3.701 -8.805 -4.505 1.00 93.94 248 GLN A CA 1
ATOM 1918 C C . GLN A 1 248 ? 2.642 -8.257 -5.472 1.00 93.94 248 GLN A C 1
ATOM 1920 O O . GLN A 1 248 ? 1.703 -8.978 -5.809 1.00 93.94 248 GLN A O 1
ATOM 1925 N N . CYS A 1 249 ? 2.802 -7.012 -5.930 1.00 94.25 249 CYS A N 1
ATOM 1926 C CA . CYS A 1 249 ? 1.896 -6.360 -6.879 1.00 94.25 249 CYS A CA 1
ATOM 1927 C C . CYS A 1 249 ? 2.554 -6.144 -8.251 1.00 94.25 249 CYS A C 1
ATOM 1929 O O . CYS A 1 249 ? 1.908 -6.329 -9.272 1.00 94.25 249 CYS A O 1
ATOM 1931 N N . HIS A 1 250 ? 3.845 -5.812 -8.272 1.00 94.62 250 HIS A N 1
ATOM 1932 C CA . HIS A 1 250 ? 4.616 -5.486 -9.474 1.00 94.62 250 HIS A CA 1
ATOM 1933 C C . HIS A 1 250 ? 5.519 -6.649 -9.907 1.00 94.62 250 HIS A C 1
ATOM 1935 O O . HIS A 1 250 ? 6.751 -6.535 -9.910 1.00 94.62 250 HIS A O 1
ATOM 1941 N N . ALA A 1 251 ? 4.908 -7.803 -10.171 1.00 93.62 251 ALA A N 1
ATOM 1942 C CA . ALA A 1 251 ? 5.600 -9.056 -10.466 1.00 93.62 251 ALA A CA 1
ATOM 1943 C C . ALA A 1 251 ? 5.424 -9.504 -11.923 1.00 93.62 251 ALA A C 1
ATOM 1945 O O . ALA A 1 251 ? 4.426 -9.158 -12.560 1.00 93.62 251 ALA A O 1
ATOM 1946 N N . PRO A 1 252 ? 6.350 -10.343 -12.425 1.00 94.81 252 PRO A N 1
ATOM 1947 C CA . PRO A 1 252 ? 6.142 -11.060 -13.673 1.00 94.81 252 PRO A CA 1
ATOM 1948 C C . PRO A 1 252 ? 4.965 -12.027 -13.571 1.00 94.81 252 PRO A C 1
ATOM 1950 O O . PRO A 1 252 ? 4.460 -12.344 -12.490 1.00 94.81 252 PRO A O 1
ATOM 1953 N N . ASN A 1 253 ? 4.552 -12.538 -14.725 1.00 92.06 253 ASN A N 1
ATOM 1954 C CA . ASN A 1 253 ? 3.569 -13.609 -14.796 1.00 92.06 253 ASN A CA 1
ATOM 1955 C C . ASN A 1 253 ? 4.059 -14.898 -14.095 1.00 92.06 253 ASN A C 1
ATOM 1957 O O . ASN A 1 253 ? 5.208 -15.019 -13.664 1.00 92.06 253 ASN A O 1
ATOM 1961 N N . ALA A 1 254 ? 3.190 -15.909 -14.028 1.00 91.94 254 ALA A N 1
ATOM 1962 C CA . ALA A 1 254 ? 3.479 -17.183 -13.363 1.00 91.94 254 ALA A CA 1
ATOM 1963 C C . ALA A 1 254 ? 4.680 -17.962 -13.946 1.00 91.94 254 ALA A C 1
ATOM 1965 O O . ALA A 1 254 ? 5.203 -18.857 -13.289 1.00 91.94 254 ALA A O 1
ATOM 1966 N N . ALA A 1 255 ? 5.139 -17.628 -15.158 1.00 94.06 255 ALA A N 1
ATOM 1967 C CA . ALA A 1 255 ? 6.341 -18.211 -15.756 1.00 94.06 255 ALA A CA 1
ATOM 1968 C C . ALA A 1 255 ? 7.636 -17.514 -15.303 1.00 94.06 255 ALA A C 1
ATOM 1970 O O . ALA A 1 255 ? 8.718 -17.894 -15.750 1.00 94.06 255 ALA A O 1
ATOM 1971 N N . HIS A 1 256 ? 7.543 -16.503 -14.429 1.00 95.25 256 HIS A N 1
ATOM 1972 C CA . HIS A 1 256 ? 8.680 -15.736 -13.921 1.00 95.25 256 HIS A CA 1
ATOM 1973 C C . HIS A 1 256 ? 9.469 -15.003 -15.020 1.00 95.25 256 HIS A C 1
ATOM 1975 O O . HIS A 1 256 ? 10.665 -14.732 -14.875 1.00 95.25 256 HIS A O 1
ATOM 1981 N N . ALA A 1 257 ? 8.803 -14.689 -16.133 1.00 96.44 257 ALA A N 1
ATOM 1982 C CA . ALA A 1 257 ? 9.415 -14.056 -17.291 1.00 96.44 257 ALA A CA 1
ATOM 1983 C C . ALA A 1 257 ? 9.519 -12.536 -17.100 1.00 96.44 257 ALA A C 1
ATOM 1985 O O . ALA A 1 257 ? 8.507 -11.859 -16.915 1.00 96.44 257 ALA A O 1
ATOM 1986 N N . LEU A 1 258 ? 10.743 -12.011 -17.179 1.00 95.75 258 LEU A N 1
ATOM 1987 C CA . LEU A 1 258 ? 11.049 -10.585 -17.061 1.00 95.75 258 LEU A CA 1
ATOM 1988 C C . LEU A 1 258 ? 10.198 -9.742 -18.023 1.00 95.75 258 LEU A C 1
ATOM 1990 O O . LEU A 1 258 ? 10.109 -10.056 -19.210 1.00 95.75 258 LEU A O 1
ATOM 1994 N N . GLY A 1 259 ? 9.643 -8.639 -17.519 1.00 91.19 259 GLY A N 1
ATOM 1995 C CA . GLY A 1 259 ? 8.920 -7.644 -18.316 1.00 91.19 259 GLY A CA 1
ATOM 1996 C C . GLY A 1 259 ? 7.525 -8.082 -18.769 1.00 91.19 259 GLY A C 1
ATOM 1997 O O . GLY A 1 259 ? 6.969 -7.494 -19.693 1.00 91.19 259 GLY A O 1
ATOM 1998 N N . THR A 1 260 ? 6.965 -9.120 -18.148 1.00 92.31 260 THR A N 1
ATOM 1999 C CA . THR A 1 260 ? 5.582 -9.560 -18.379 1.00 92.31 260 THR A CA 1
ATOM 2000 C C . THR A 1 260 ? 4.651 -9.041 -17.286 1.00 92.31 260 THR A C 1
ATOM 2002 O O . THR A 1 260 ? 5.102 -8.748 -16.183 1.00 92.31 260 THR A O 1
ATOM 2005 N N . SER A 1 261 ? 3.343 -8.973 -17.561 1.00 89.62 261 SER A N 1
ATOM 2006 C CA . SER A 1 261 ? 2.359 -8.430 -16.609 1.00 89.62 261 SER A CA 1
ATOM 2007 C C . SER A 1 261 ? 2.761 -7.015 -16.143 1.00 89.62 261 SER A C 1
ATOM 2009 O O . SER A 1 261 ? 3.148 -6.196 -16.975 1.00 89.62 261 SER A O 1
ATOM 2011 N N . ASP A 1 262 ? 2.707 -6.724 -14.842 1.00 90.00 262 ASP A N 1
ATOM 2012 C CA . ASP A 1 262 ? 3.175 -5.469 -14.242 1.00 90.00 262 ASP A CA 1
ATOM 2013 C C . ASP A 1 262 ? 4.577 -5.595 -13.613 1.00 90.00 262 ASP A C 1
ATOM 2015 O O . ASP A 1 262 ? 4.884 -4.961 -12.602 1.00 90.00 262 ASP A O 1
ATOM 2019 N N . ASP A 1 263 ? 5.447 -6.435 -14.181 1.00 94.50 263 ASP A N 1
ATOM 2020 C CA . ASP A 1 263 ? 6.814 -6.609 -13.691 1.00 94.50 263 ASP A CA 1
ATOM 2021 C C . ASP A 1 263 ? 7.617 -5.306 -13.749 1.00 94.50 263 ASP A C 1
ATOM 2023 O O . ASP A 1 263 ? 7.845 -4.725 -14.813 1.00 94.50 263 ASP A O 1
ATOM 2027 N N . ARG A 1 264 ? 8.101 -4.875 -12.582 1.00 94.31 264 ARG A N 1
ATOM 2028 C CA . ARG A 1 264 ? 9.000 -3.721 -12.429 1.00 94.31 264 ARG A CA 1
ATOM 2029 C C . ARG A 1 264 ? 10.385 -4.120 -11.935 1.00 94.31 264 ARG A C 1
ATOM 2031 O O . ARG A 1 264 ? 11.116 -3.274 -11.424 1.00 94.31 264 ARG A O 1
ATOM 2038 N N . THR A 1 265 ? 10.745 -5.400 -12.038 1.00 95.44 265 THR A N 1
ATOM 2039 C CA . THR A 1 265 ? 12.034 -5.907 -11.561 1.00 95.44 265 THR A CA 1
ATOM 2040 C C . THR A 1 265 ? 13.188 -5.229 -12.311 1.00 95.44 265 THR A C 1
ATOM 2042 O O . THR A 1 265 ? 13.264 -5.351 -13.536 1.00 95.44 265 THR A O 1
ATOM 2045 N N . PRO A 1 266 ? 14.106 -4.540 -11.601 1.00 95.38 266 PRO A N 1
ATOM 2046 C CA . PRO A 1 266 ? 15.270 -3.927 -12.228 1.00 95.38 266 PRO A CA 1
ATOM 2047 C C . PRO A 1 266 ? 16.163 -4.966 -12.914 1.00 95.38 266 PRO A C 1
ATOM 2049 O O . PRO A 1 266 ? 16.559 -5.968 -12.314 1.00 95.38 266 PRO A O 1
ATOM 2052 N N . ALA A 1 267 ? 16.488 -4.718 -14.177 1.00 95.00 267 ALA A N 1
ATOM 2053 C CA . ALA A 1 267 ? 17.322 -5.561 -15.021 1.00 95.00 267 ALA A CA 1
ATOM 2054 C C . ALA A 1 267 ? 18.162 -4.700 -15.978 1.00 95.00 267 ALA A C 1
ATOM 2056 O O . ALA A 1 267 ? 18.036 -3.477 -16.021 1.00 95.00 267 ALA A O 1
ATOM 2057 N N . GLY A 1 268 ? 19.034 -5.339 -16.764 1.00 92.50 268 GLY A N 1
ATOM 2058 C CA . GLY A 1 268 ? 19.883 -4.604 -17.705 1.00 92.50 268 GLY A CA 1
ATOM 2059 C C . GLY A 1 268 ? 20.888 -3.736 -16.951 1.00 92.50 268 GLY A C 1
ATOM 2060 O O . GLY A 1 268 ? 21.641 -4.256 -16.132 1.00 92.50 268 GLY A O 1
ATOM 2061 N N . VAL A 1 269 ? 20.902 -2.426 -17.201 1.00 90.12 269 VAL A N 1
ATOM 2062 C CA . VAL A 1 269 ? 21.821 -1.502 -16.505 1.00 90.12 269 VAL A CA 1
ATOM 2063 C C . VAL A 1 269 ? 21.480 -1.306 -15.022 1.00 90.12 269 VAL A C 1
ATOM 2065 O O . VAL A 1 269 ? 22.335 -0.861 -14.264 1.00 90.12 269 VAL A O 1
ATOM 2068 N N . HIS A 1 270 ? 20.265 -1.675 -14.600 1.00 92.44 270 HIS A N 1
ATOM 2069 C CA . HIS A 1 270 ? 19.794 -1.573 -13.214 1.00 92.44 270 HIS A CA 1
ATOM 2070 C C . HIS A 1 270 ? 19.715 -2.932 -12.500 1.00 92.44 270 HIS A C 1
ATOM 2072 O O . HIS A 1 270 ? 19.131 -3.040 -11.422 1.00 92.44 270 HIS A O 1
ATOM 2078 N N . GLU A 1 271 ? 20.269 -3.992 -13.092 1.00 94.88 271 GLU A N 1
ATOM 2079 C CA . GLU A 1 271 ? 20.180 -5.337 -12.528 1.00 94.88 271 GLU A CA 1
ATOM 2080 C C . GLU A 1 271 ? 20.788 -5.418 -11.115 1.00 94.88 271 GLU A C 1
ATOM 2082 O O . GLU A 1 271 ? 21.920 -5.004 -10.865 1.00 94.88 271 GLU A O 1
ATOM 2087 N N . GLY A 1 272 ? 20.029 -5.990 -10.178 1.00 94.62 272 GLY A N 1
ATOM 2088 C CA . GLY A 1 272 ? 20.422 -6.137 -8.776 1.00 94.62 272 GLY A CA 1
ATOM 2089 C C . GLY A 1 272 ? 20.120 -4.937 -7.874 1.00 94.62 272 GLY A C 1
ATOM 2090 O O . GLY A 1 272 ? 20.275 -5.084 -6.658 1.00 94.62 272 GLY A O 1
ATOM 2091 N N . LEU A 1 273 ? 19.663 -3.803 -8.419 1.00 94.56 273 LEU A N 1
ATOM 2092 C CA . LEU A 1 273 ? 19.208 -2.659 -7.624 1.00 94.56 273 LEU A CA 1
ATOM 2093 C C . LEU A 1 273 ? 17.860 -2.940 -6.946 1.00 94.56 273 LEU A C 1
ATOM 2095 O O . LEU A 1 273 ? 17.020 -3.682 -7.462 1.00 94.56 273 LEU A O 1
ATOM 2099 N N . SER A 1 274 ? 17.668 -2.352 -5.765 1.00 93.62 274 SER A N 1
ATOM 2100 C CA . SER A 1 274 ? 16.390 -2.301 -5.060 1.00 93.62 274 SER A CA 1
ATOM 2101 C C . SER A 1 274 ? 15.449 -1.303 -5.722 1.00 93.62 274 SER A C 1
ATOM 2103 O O . SER A 1 274 ? 15.872 -0.242 -6.178 1.00 93.62 274 SER A O 1
ATOM 2105 N N . CYS A 1 275 ? 14.138 -1.552 -5.657 1.00 92.56 275 CYS A N 1
ATOM 2106 C CA . CYS A 1 275 ? 13.132 -0.542 -6.005 1.00 92.56 275 CYS A CA 1
ATOM 2107 C C . CYS A 1 275 ? 13.382 0.783 -5.261 1.00 92.56 275 CYS A C 1
ATOM 2109 O O . CYS A 1 275 ? 13.135 1.857 -5.799 1.00 92.56 275 CYS A O 1
ATOM 2111 N N . ARG A 1 276 ? 13.894 0.703 -4.025 1.00 90.00 276 ARG A N 1
ATOM 2112 C CA . ARG A 1 276 ? 14.183 1.848 -3.151 1.00 90.00 276 ARG A CA 1
ATOM 2113 C C . ARG A 1 276 ? 15.461 2.608 -3.492 1.00 90.00 276 ARG A C 1
ATOM 2115 O O . ARG A 1 276 ? 15.643 3.687 -2.935 1.00 90.00 276 ARG A O 1
ATOM 2122 N N . ASP A 1 277 ? 16.294 2.075 -4.381 1.00 91.38 277 ASP A N 1
ATOM 2123 C CA . ASP A 1 277 ? 17.472 2.788 -4.880 1.00 91.38 277 ASP A CA 1
ATOM 2124 C C . ASP A 1 277 ? 17.051 3.891 -5.866 1.00 91.38 277 ASP A C 1
ATOM 2126 O O . ASP A 1 277 ? 17.727 4.909 -5.984 1.00 91.38 277 ASP A O 1
ATOM 2130 N N . CYS A 1 278 ? 15.891 3.728 -6.519 1.00 90.62 278 CYS A N 1
ATOM 2131 C CA . CYS A 1 278 ? 15.318 4.736 -7.410 1.00 90.62 278 CYS A CA 1
ATOM 2132 C C . CYS A 1 278 ? 14.057 5.400 -6.839 1.00 90.62 278 CYS A C 1
ATOM 2134 O O . CYS A 1 278 ? 13.869 6.600 -6.979 1.00 90.62 278 CYS A O 1
ATOM 2136 N N . HIS A 1 279 ? 13.171 4.658 -6.177 1.00 91.12 279 HIS A N 1
ATOM 2137 C CA . HIS A 1 279 ? 11.885 5.188 -5.723 1.00 91.12 279 HIS A CA 1
ATOM 2138 C C . HIS A 1 279 ? 11.907 5.621 -4.251 1.00 91.12 279 HIS A C 1
ATOM 2140 O O . HIS A 1 279 ? 12.247 4.849 -3.346 1.00 91.12 279 HIS A O 1
ATOM 2146 N N . TRP A 1 280 ? 11.455 6.851 -3.995 1.00 86.12 280 TRP A N 1
ATOM 2147 C CA . TRP A 1 280 ? 11.270 7.372 -2.639 1.00 86.12 280 TRP A CA 1
ATOM 2148 C C . TRP A 1 280 ? 10.064 6.736 -1.953 1.00 86.12 280 TRP A C 1
ATOM 2150 O O . TRP A 1 280 ? 9.093 6.360 -2.599 1.00 86.12 280 TRP A O 1
ATOM 2160 N N . SER A 1 281 ? 10.123 6.656 -0.622 1.00 82.69 281 SER A N 1
ATOM 2161 C CA . SER A 1 281 ? 9.205 5.881 0.225 1.00 82.69 281 SER A CA 1
ATOM 2162 C C . SER A 1 281 ? 7.726 6.036 -0.101 1.00 82.69 281 SER A C 1
ATOM 2164 O O . SER A 1 281 ? 7.100 5.080 -0.541 1.00 82.69 281 SER A O 1
ATOM 2166 N N . HIS A 1 282 ? 7.160 7.207 0.177 1.00 91.25 282 HIS A N 1
ATOM 2167 C CA . HIS A 1 282 ? 5.714 7.404 0.114 1.00 91.25 282 HIS A CA 1
ATOM 2168 C C . HIS A 1 282 ? 5.283 8.098 -1.176 1.00 91.25 282 HIS A C 1
ATOM 2170 O O . HIS A 1 282 ? 4.194 7.824 -1.667 1.00 91.25 282 HIS A O 1
ATOM 2176 N N . THR A 1 283 ? 6.163 8.891 -1.796 1.00 89.69 283 THR A N 1
ATOM 2177 C CA . THR A 1 283 ? 5.898 9.486 -3.114 1.00 89.69 283 THR A CA 1
ATOM 2178 C C . THR A 1 283 ? 5.950 8.453 -4.238 1.00 89.69 283 THR A C 1
ATOM 2180 O O . THR A 1 283 ? 5.334 8.660 -5.284 1.00 89.69 283 THR A O 1
ATOM 2183 N N . ASN A 1 284 ? 6.702 7.357 -4.051 1.00 86.81 284 ASN A N 1
ATOM 2184 C CA . ASN A 1 284 ? 7.072 6.389 -5.090 1.00 86.81 284 ASN A CA 1
ATOM 2185 C C . ASN A 1 284 ? 7.645 7.046 -6.357 1.00 86.81 284 ASN A C 1
ATOM 2187 O O . ASN A 1 284 ? 7.613 6.470 -7.444 1.00 86.81 284 ASN A O 1
ATOM 2191 N N . SER A 1 285 ? 8.169 8.266 -6.239 1.00 86.88 285 SER A N 1
ATOM 2192 C CA . SER A 1 285 ? 8.760 8.998 -7.352 1.00 86.88 285 SER A CA 1
ATOM 2193 C C . SER A 1 285 ? 10.218 8.602 -7.509 1.00 86.88 285 SER A C 1
ATOM 2195 O O . SER A 1 285 ? 10.920 8.504 -6.508 1.00 86.88 285 SER A O 1
ATOM 2197 N N . ALA A 1 286 ? 10.665 8.434 -8.754 1.00 85.50 286 ALA A N 1
ATOM 2198 C CA . ALA A 1 286 ? 12.076 8.274 -9.111 1.00 85.50 286 ALA A CA 1
ATOM 2199 C C . ALA A 1 286 ? 12.696 9.550 -9.708 1.00 85.50 286 ALA A C 1
ATOM 2201 O O . ALA A 1 286 ? 13.851 9.562 -10.117 1.00 85.50 286 ALA A O 1
ATOM 2202 N N . LYS A 1 287 ? 11.943 10.659 -9.769 1.00 77.81 287 LYS A N 1
ATOM 2203 C CA . LYS A 1 287 ? 12.396 11.881 -10.459 1.00 77.81 287 LYS A CA 1
ATOM 2204 C C . LYS A 1 287 ? 13.692 12.463 -9.895 1.00 77.81 287 LYS A C 1
ATOM 2206 O O . LYS A 1 287 ? 14.439 13.073 -10.640 1.00 77.81 287 LYS A O 1
ATOM 2211 N N . ALA A 1 288 ? 13.954 12.269 -8.605 1.00 76.81 288 ALA A N 1
ATOM 2212 C CA . ALA A 1 288 ? 15.151 12.789 -7.952 1.00 76.81 288 ALA A CA 1
ATOM 2213 C C . ALA A 1 288 ? 16.309 11.771 -7.862 1.00 76.81 288 ALA A C 1
ATOM 2215 O O . ALA A 1 288 ? 17.394 12.155 -7.434 1.00 76.81 288 ALA A O 1
ATOM 2216 N N . SER A 1 289 ? 16.125 10.489 -8.228 1.00 82.19 289 SER A N 1
ATOM 2217 C CA . SER A 1 289 ? 17.172 9.451 -8.041 1.00 82.19 289 SER A CA 1
ATOM 2218 C C . SER A 1 289 ? 18.201 9.451 -9.130 1.00 82.19 289 SER A C 1
ATOM 2220 O O . SER A 1 289 ? 19.351 9.119 -8.872 1.00 82.19 289 SER A O 1
ATOM 2222 N N . CYS A 1 290 ? 17.795 9.798 -10.346 1.00 83.06 290 CYS A N 1
ATOM 2223 C CA . CYS A 1 290 ? 18.660 9.676 -11.504 1.00 83.06 290 CYS A CA 1
ATOM 2224 C C . CYS A 1 290 ? 19.946 10.486 -11.290 1.00 83.06 290 CYS A C 1
ATOM 2226 O O . CYS A 1 290 ? 21.032 9.934 -11.424 1.00 83.06 290 CYS A O 1
ATOM 2228 N N . ALA A 1 291 ? 19.830 11.728 -10.814 1.00 79.69 291 ALA A N 1
ATOM 2229 C CA . ALA A 1 291 ? 20.967 12.601 -10.519 1.00 79.69 291 ALA A CA 1
ATOM 2230 C C . ALA A 1 291 ? 21.840 12.158 -9.325 1.00 79.69 291 ALA A C 1
ATOM 2232 O O . ALA A 1 291 ? 22.965 12.631 -9.192 1.00 79.69 291 ALA A O 1
ATOM 2233 N N . ALA A 1 292 ? 21.359 11.265 -8.450 1.00 80.00 292 ALA A N 1
ATOM 2234 C CA . ALA A 1 292 ? 22.171 10.751 -7.343 1.00 80.00 292 ALA A CA 1
ATOM 2235 C C . ALA A 1 292 ? 23.237 9.747 -7.816 1.00 80.00 292 ALA A C 1
ATOM 2237 O O . ALA A 1 292 ? 24.297 9.662 -7.205 1.00 80.00 292 ALA A O 1
ATOM 2238 N N . CYS A 1 293 ? 22.973 9.030 -8.914 1.00 80.06 293 CYS A N 1
ATOM 2239 C CA . CYS A 1 293 ? 23.920 8.090 -9.522 1.00 80.06 293 CYS A CA 1
ATOM 2240 C C . CYS A 1 293 ? 24.498 8.613 -10.844 1.00 80.06 293 CYS A C 1
ATOM 2242 O O . CYS A 1 293 ? 25.605 8.249 -11.226 1.00 80.06 293 CYS A O 1
ATOM 2244 N N . HIS A 1 294 ? 23.788 9.477 -11.568 1.00 78.81 294 HIS A N 1
ATOM 2245 C CA . HIS A 1 294 ? 24.224 9.986 -12.864 1.00 78.81 294 HIS A CA 1
ATOM 2246 C C . HIS A 1 294 ? 24.739 11.430 -12.775 1.00 78.81 294 HIS A C 1
ATOM 2248 O O . HIS A 1 294 ? 24.091 12.273 -12.162 1.00 78.81 294 HIS A O 1
ATOM 2254 N N . PRO A 1 295 ? 25.871 11.747 -13.431 1.00 72.69 295 PRO A N 1
ATOM 2255 C CA . PRO A 1 295 ? 26.657 10.856 -14.285 1.00 72.69 295 PRO A CA 1
ATOM 2256 C C . PRO A 1 295 ? 27.684 9.996 -13.529 1.00 72.69 295 PRO A C 1
ATOM 2258 O O . PRO A 1 295 ? 28.305 9.147 -14.161 1.00 72.69 295 PRO A O 1
ATOM 2261 N N . ALA A 1 296 ? 27.878 10.212 -12.224 1.00 71.19 296 ALA A N 1
ATOM 2262 C CA . ALA A 1 296 ? 29.018 9.707 -11.449 1.00 71.19 296 ALA A CA 1
ATOM 2263 C C . ALA A 1 296 ? 29.263 8.189 -11.573 1.00 71.19 296 ALA A C 1
ATOM 2265 O O . ALA A 1 296 ? 30.384 7.764 -11.854 1.00 71.19 296 ALA A O 1
ATOM 2266 N N . ASP A 1 297 ? 28.212 7.386 -11.435 1.00 72.25 297 ASP A N 1
ATOM 2267 C CA . ASP A 1 297 ? 28.246 5.923 -11.536 1.00 72.25 297 ASP A CA 1
ATOM 2268 C C . ASP A 1 297 ? 27.940 5.429 -12.957 1.00 72.25 297 ASP A C 1
ATOM 2270 O O . ASP A 1 297 ? 28.121 4.255 -13.290 1.00 72.25 297 ASP A O 1
ATOM 2274 N N . SER A 1 298 ? 27.510 6.332 -13.838 1.00 71.06 298 SER A N 1
ATOM 2275 C CA . SER A 1 298 ? 27.145 6.006 -15.207 1.00 71.06 298 SER A CA 1
ATOM 2276 C C . SER A 1 298 ? 28.356 6.044 -16.122 1.00 71.06 298 SER A C 1
ATOM 2278 O O . SER A 1 298 ? 28.933 7.085 -16.428 1.00 71.06 298 SER A O 1
ATOM 2280 N N . HIS A 1 299 ? 28.757 4.876 -16.601 1.00 72.44 299 HIS A N 1
ATOM 2281 C CA . HIS A 1 299 ? 29.969 4.735 -17.404 1.00 72.44 299 HIS A CA 1
ATOM 2282 C C . HIS A 1 299 ? 29.825 5.203 -18.867 1.00 72.44 299 HIS A C 1
ATOM 2284 O O . HIS A 1 299 ? 30.762 5.025 -19.641 1.00 72.44 299 HIS A O 1
ATOM 2290 N N . CYS A 1 300 ? 28.683 5.785 -19.260 1.00 77.75 300 CYS A N 1
ATOM 2291 C CA . CYS A 1 300 ? 28.413 6.235 -20.634 1.00 77.75 300 CYS A CA 1
ATOM 2292 C C . CYS A 1 300 ? 28.396 7.764 -20.817 1.00 77.75 300 CYS A C 1
ATOM 2294 O O . CYS A 1 300 ? 28.380 8.222 -21.955 1.00 77.75 300 CYS A O 1
ATOM 2296 N N . GLY A 1 301 ? 28.393 8.554 -19.733 1.00 76.25 301 GLY A N 1
ATOM 2297 C CA . GLY A 1 301 ? 28.405 10.025 -19.799 1.00 76.25 301 GLY A CA 1
ATOM 2298 C C . GLY A 1 301 ? 27.144 10.670 -20.393 1.00 76.25 301 GLY A C 1
ATOM 2299 O O . GLY A 1 301 ? 27.136 11.870 -20.658 1.00 76.25 301 GLY A O 1
ATOM 2300 N N . LEU A 1 302 ? 26.085 9.891 -20.619 1.00 78.62 302 LEU A N 1
ATOM 2301 C CA . LEU A 1 302 ? 24.815 10.377 -21.144 1.00 78.62 302 LEU A CA 1
ATOM 2302 C C . LEU A 1 302 ? 23.963 11.013 -20.037 1.00 78.62 302 LEU A C 1
ATOM 2304 O O . LEU A 1 302 ? 23.901 10.520 -18.910 1.00 78.62 302 LEU A O 1
ATOM 2308 N N . ASP A 1 303 ? 23.249 12.077 -20.398 1.00 82.12 303 ASP A N 1
ATOM 2309 C CA . ASP A 1 303 ? 22.234 12.699 -19.550 1.00 82.12 303 ASP A CA 1
ATOM 2310 C C . ASP A 1 303 ? 20.975 11.819 -19.515 1.00 82.12 303 ASP A C 1
ATOM 2312 O O . ASP A 1 303 ? 20.201 11.764 -20.476 1.00 82.12 303 ASP A O 1
ATOM 2316 N N . VAL A 1 304 ? 20.790 11.101 -18.407 1.00 79.81 304 VAL A N 1
ATOM 2317 C CA . VAL A 1 304 ? 19.698 10.134 -18.221 1.00 79.81 304 VAL A CA 1
ATOM 2318 C C . VAL A 1 304 ? 18.309 10.731 -18.302 1.00 79.81 304 VAL A C 1
ATOM 2320 O O . VAL A 1 304 ? 17.397 10.056 -18.772 1.00 79.81 304 VAL A O 1
ATOM 2323 N N . GLU A 1 305 ? 18.131 11.990 -17.908 1.00 82.75 305 GLU A N 1
ATOM 2324 C CA . GLU A 1 305 ? 16.815 12.630 -17.980 1.00 82.75 305 GLU A CA 1
ATOM 2325 C C . GLU A 1 305 ? 16.413 12.923 -19.432 1.00 82.75 305 GLU A C 1
ATOM 2327 O O . GLU A 1 305 ? 15.231 13.068 -19.751 1.00 82.75 305 GLU A O 1
ATOM 2332 N N . LYS A 1 306 ? 17.398 12.965 -20.336 1.00 85.81 306 LYS A N 1
ATOM 2333 C CA . LYS A 1 306 ? 17.198 13.170 -21.772 1.00 85.81 306 LYS A CA 1
ATOM 2334 C C . LYS A 1 306 ? 17.177 11.873 -22.570 1.00 85.81 306 LYS A C 1
ATOM 2336 O O . LYS A 1 306 ? 16.785 11.917 -23.740 1.00 85.81 306 LYS A O 1
ATOM 2341 N N . MET A 1 307 ? 17.557 10.741 -21.980 1.00 86.75 307 MET A N 1
ATOM 2342 C CA . MET A 1 307 ? 17.503 9.454 -22.669 1.00 86.75 307 MET A CA 1
ATOM 2343 C C . MET A 1 307 ? 16.075 9.126 -23.100 1.00 86.75 307 MET A C 1
ATOM 2345 O O . MET A 1 307 ? 15.106 9.432 -22.401 1.00 86.75 307 MET A O 1
ATOM 2349 N N . ASP A 1 308 ? 15.954 8.486 -24.261 1.00 90.25 308 ASP A N 1
ATOM 2350 C CA . ASP A 1 308 ? 14.693 7.898 -24.697 1.00 90.25 308 ASP A CA 1
ATOM 2351 C C . ASP A 1 308 ? 14.401 6.692 -23.805 1.00 90.25 308 ASP A C 1
ATOM 2353 O O . ASP A 1 308 ? 14.882 5.598 -24.059 1.00 90.25 308 ASP A O 1
ATOM 2357 N N . THR A 1 309 ? 13.705 6.917 -22.693 1.00 91.88 309 THR A N 1
ATOM 2358 C CA . THR A 1 309 ? 13.237 5.861 -21.795 1.00 91.88 309 THR A CA 1
ATOM 2359 C C . THR A 1 309 ? 11.862 6.202 -21.243 1.00 91.88 309 THR A C 1
ATOM 2361 O O . THR A 1 309 ? 11.435 7.363 -21.264 1.00 91.88 309 THR A O 1
ATOM 2364 N N . THR A 1 310 ? 11.200 5.212 -20.642 1.00 91.06 310 THR A N 1
ATOM 2365 C CA . THR A 1 310 ? 9.910 5.408 -19.960 1.00 91.06 310 THR A CA 1
ATOM 2366 C C . THR A 1 310 ? 9.970 6.365 -18.768 1.00 91.06 310 THR A C 1
ATOM 2368 O O . THR A 1 310 ? 8.925 6.778 -18.270 1.00 91.06 310 THR A O 1
ATOM 2371 N N . PHE A 1 311 ? 11.167 6.740 -18.301 1.00 88.62 311 PHE A N 1
ATOM 2372 C CA . PHE A 1 311 ? 11.331 7.826 -17.335 1.00 88.62 311 PHE A CA 1
ATOM 2373 C C . PHE A 1 311 ? 11.000 9.190 -17.955 1.00 88.62 311 PHE A C 1
ATOM 2375 O O . PHE A 1 311 ? 10.291 9.991 -17.346 1.00 88.62 311 PHE A O 1
ATOM 2382 N N . ARG A 1 312 ? 11.490 9.438 -19.177 1.00 88.94 312 ARG A N 1
ATOM 2383 C CA . ARG A 1 312 ? 11.283 10.690 -19.913 1.00 88.94 312 ARG A CA 1
ATOM 2384 C C . ARG A 1 312 ? 9.904 10.746 -20.570 1.00 88.94 312 ARG A C 1
ATOM 2386 O O . ARG A 1 312 ? 9.243 11.779 -20.502 1.00 88.94 312 ARG A O 1
ATOM 2393 N N . SER A 1 313 ? 9.486 9.661 -21.219 1.00 91.19 313 SER A N 1
ATOM 2394 C CA . SER A 1 313 ? 8.201 9.555 -21.923 1.00 91.19 313 SER A CA 1
ATOM 2395 C C . SER A 1 313 ? 7.610 8.165 -21.701 1.00 91.19 313 SER A C 1
ATOM 2397 O O . SER A 1 313 ? 8.239 7.192 -22.112 1.00 91.19 313 SER A O 1
ATOM 2399 N N . PRO A 1 314 ? 6.415 8.041 -21.094 1.00 88.44 314 PRO A N 1
ATOM 2400 C CA . PRO A 1 314 ? 5.753 6.750 -20.879 1.00 88.44 314 PRO A CA 1
ATOM 2401 C C . PRO A 1 314 ? 5.576 5.901 -22.149 1.00 88.44 314 PRO A C 1
ATOM 2403 O O . PRO A 1 314 ? 5.464 4.685 -22.054 1.00 88.44 314 PRO A O 1
ATOM 2406 N N . GLU A 1 315 ? 5.564 6.535 -23.320 1.00 92.12 315 GLU A N 1
ATOM 2407 C CA . GLU A 1 315 ? 5.395 5.925 -24.640 1.00 92.12 315 GLU A CA 1
ATOM 2408 C C . GLU A 1 315 ? 6.712 5.414 -25.250 1.00 92.12 315 GLU A C 1
ATOM 2410 O O . GLU A 1 315 ? 6.706 4.804 -26.323 1.00 92.12 315 GLU A O 1
ATOM 2415 N N . SER A 1 316 ? 7.848 5.668 -24.594 1.00 93.12 316 SER A N 1
ATOM 2416 C CA . SER A 1 316 ? 9.155 5.197 -25.043 1.00 93.12 316 SER A CA 1
ATOM 2417 C C . SER A 1 316 ? 9.188 3.675 -25.165 1.00 93.12 316 SER A C 1
ATOM 2419 O O . SER A 1 316 ? 8.666 2.936 -24.328 1.00 93.12 316 SER A O 1
ATOM 2421 N N . ARG A 1 317 ? 9.891 3.192 -26.192 1.00 91.00 317 ARG A N 1
ATOM 2422 C CA . ARG A 1 317 ? 10.128 1.757 -26.399 1.00 91.00 317 ARG A CA 1
ATOM 2423 C C . ARG A 1 317 ? 11.149 1.181 -25.417 1.00 91.00 317 ARG A C 1
ATOM 2425 O O . ARG A 1 317 ? 11.306 -0.036 -25.357 1.00 91.00 317 ARG A O 1
ATOM 2432 N N . HIS A 1 318 ? 11.864 2.025 -24.676 1.00 92.69 318 HIS A N 1
ATOM 2433 C CA . HIS A 1 318 ? 12.931 1.609 -23.773 1.00 92.69 318 HIS A CA 1
ATOM 2434 C C . HIS A 1 318 ? 12.450 1.734 -22.325 1.00 92.69 318 HIS A C 1
ATOM 2436 O O . HIS A 1 318 ? 12.462 2.803 -21.713 1.00 92.69 318 HIS A O 1
ATOM 2442 N N . ASN A 1 319 ? 11.989 0.619 -21.762 1.00 92.69 319 ASN A N 1
ATOM 2443 C CA . ASN A 1 319 ? 11.518 0.585 -20.383 1.00 92.69 319 ASN A CA 1
ATOM 2444 C C . ASN A 1 319 ? 12.684 0.815 -19.411 1.00 92.69 319 ASN A C 1
ATOM 2446 O O . ASN A 1 319 ? 13.632 0.033 -19.379 1.00 92.69 319 ASN A O 1
ATOM 2450 N N . ILE A 1 320 ? 12.587 1.854 -18.579 1.00 91.94 320 ILE A N 1
ATOM 2451 C CA . ILE A 1 320 ? 13.624 2.238 -17.610 1.00 91.94 320 ILE A CA 1
ATOM 2452 C C . ILE A 1 320 ? 13.995 1.107 -16.637 1.00 91.94 320 ILE A C 1
ATOM 2454 O O . ILE A 1 320 ? 15.129 1.044 -16.167 1.00 91.94 320 ILE A O 1
ATOM 2458 N N . HIS A 1 321 ? 13.073 0.182 -16.357 1.00 93.88 321 HIS A N 1
ATOM 2459 C CA . HIS A 1 321 ? 13.331 -0.944 -15.457 1.00 93.88 321 HIS A CA 1
ATOM 2460 C C . HIS A 1 321 ? 14.217 -2.016 -16.104 1.00 93.88 321 HIS A C 1
ATOM 2462 O O . HIS A 1 321 ? 14.901 -2.737 -15.388 1.00 93.88 321 HIS A O 1
ATOM 2468 N N . THR A 1 322 ? 14.221 -2.134 -17.435 1.00 94.06 322 THR A N 1
ATOM 2469 C CA . THR A 1 322 ? 14.881 -3.243 -18.150 1.00 94.06 322 THR A CA 1
ATOM 2470 C C . THR A 1 322 ? 15.881 -2.798 -19.213 1.00 94.06 322 THR A C 1
ATOM 2472 O O . THR A 1 322 ? 16.474 -3.659 -19.865 1.00 94.06 322 THR A O 1
ATOM 2475 N N . VAL A 1 323 ? 16.057 -1.486 -19.403 1.00 92.12 323 VAL A N 1
ATOM 2476 C CA . VAL A 1 323 ? 16.938 -0.905 -20.421 1.00 92.12 323 VAL A CA 1
ATOM 2477 C C . VAL A 1 323 ? 18.368 -1.433 -20.288 1.00 92.12 323 VAL A C 1
ATOM 2479 O O . VAL A 1 323 ? 18.906 -1.629 -19.195 1.00 92.12 323 VAL A O 1
ATOM 2482 N N . SER A 1 324 ? 18.988 -1.691 -21.428 1.00 90.62 324 SER A N 1
ATOM 2483 C CA . SER A 1 324 ? 20.344 -2.196 -21.571 1.00 90.62 324 SER A CA 1
ATOM 2484 C C . SER A 1 324 ? 21.233 -1.173 -22.276 1.00 90.62 324 SER A C 1
ATOM 2486 O O . SER A 1 324 ? 20.757 -0.263 -22.953 1.00 90.62 324 SER A O 1
ATOM 2488 N N . CYS A 1 325 ? 22.554 -1.339 -22.175 1.00 88.44 325 CYS A N 1
ATOM 2489 C CA . CYS A 1 325 ? 23.480 -0.470 -22.899 1.00 88.44 325 CYS A CA 1
ATOM 2490 C C . CYS A 1 325 ? 23.265 -0.520 -24.421 1.00 88.44 325 CYS A C 1
ATOM 2492 O O . CYS A 1 325 ? 23.485 0.483 -25.089 1.00 88.44 325 CYS A O 1
ATOM 2494 N N . ALA A 1 326 ? 22.848 -1.665 -24.972 1.00 89.31 326 ALA A N 1
ATOM 2495 C CA . ALA A 1 326 ? 22.632 -1.822 -26.409 1.00 89.31 326 ALA A CA 1
ATOM 2496 C C . ALA A 1 326 ? 21.436 -1.002 -26.919 1.00 89.31 326 ALA A C 1
ATOM 2498 O O . ALA A 1 326 ? 21.471 -0.545 -28.058 1.00 89.31 326 ALA A O 1
ATOM 2499 N N . ASP A 1 327 ? 20.432 -0.759 -26.069 1.00 88.69 327 ASP A N 1
ATOM 2500 C CA . ASP A 1 327 ? 19.261 0.049 -26.428 1.00 88.69 327 ASP A CA 1
ATOM 2501 C C . ASP A 1 327 ? 19.663 1.509 -26.689 1.00 88.69 327 ASP A C 1
ATOM 2503 O O . ASP A 1 327 ? 19.223 2.123 -27.656 1.00 88.69 327 ASP A O 1
ATOM 2507 N N . CYS A 1 328 ? 20.581 2.043 -25.878 1.00 82.81 328 CYS A N 1
ATOM 2508 C CA . CYS A 1 328 ? 21.094 3.407 -26.031 1.00 82.81 328 CYS A CA 1
ATOM 2509 C C . CYS A 1 328 ? 22.302 3.508 -26.983 1.00 82.81 328 CYS A C 1
ATOM 2511 O O . CYS A 1 328 ? 22.656 4.605 -27.419 1.00 82.81 328 CYS A O 1
ATOM 2513 N N . HIS A 1 329 ? 22.960 2.387 -27.296 1.00 85.94 329 HIS A N 1
ATOM 2514 C CA . HIS A 1 329 ? 24.181 2.338 -28.103 1.00 85.94 329 HIS A CA 1
ATOM 2515 C C . HIS A 1 329 ? 24.070 1.334 -29.266 1.00 85.94 329 HIS A C 1
ATOM 2517 O O . HIS A 1 329 ? 24.799 0.336 -29.292 1.00 85.94 329 HIS A O 1
ATOM 2523 N N . PRO A 1 330 ? 23.224 1.609 -30.279 1.00 84.88 330 PRO A N 1
ATOM 2524 C CA . PRO A 1 330 ? 22.992 0.687 -31.396 1.00 84.88 330 PRO A CA 1
ATOM 2525 C C . PRO A 1 330 ? 24.245 0.438 -32.250 1.00 84.88 330 PRO A C 1
ATOM 2527 O O . PRO A 1 330 ? 24.366 -0.604 -32.887 1.00 84.88 330 PRO A O 1
ATOM 2530 N N . ASN A 1 331 ? 25.204 1.370 -32.227 1.00 86.38 331 ASN A N 1
ATOM 2531 C CA . ASN A 1 331 ? 26.468 1.277 -32.965 1.00 86.38 331 ASN A CA 1
ATOM 2532 C C . ASN A 1 331 ? 27.623 0.686 -32.133 1.00 86.38 331 ASN A C 1
ATOM 2534 O O . ASN A 1 331 ? 28.770 0.715 -32.572 1.00 86.38 331 ASN A O 1
ATOM 2538 N N . GLY A 1 332 ? 27.336 0.167 -30.935 1.00 85.00 332 GLY A N 1
ATOM 2539 C CA . GLY A 1 332 ? 28.317 -0.464 -30.057 1.00 85.00 332 GLY A CA 1
ATOM 2540 C C . GLY A 1 332 ? 28.416 0.209 -28.692 1.00 85.00 332 GLY A C 1
ATOM 2541 O O . GLY A 1 332 ? 28.530 1.429 -28.579 1.00 85.00 332 GLY A O 1
ATOM 2542 N N . VAL A 1 333 ? 28.397 -0.614 -27.642 1.00 85.56 333 VAL A N 1
ATOM 2543 C CA . VAL A 1 333 ? 28.528 -0.167 -26.251 1.00 85.56 333 VAL A CA 1
ATOM 2544 C C . VAL A 1 333 ? 29.954 0.345 -26.008 1.00 85.56 333 VAL A C 1
ATOM 2546 O O . VAL A 1 333 ? 30.905 -0.399 -26.274 1.00 85.56 333 VAL A O 1
ATOM 2549 N N . PRO A 1 334 ? 30.133 1.573 -25.483 1.00 76.50 334 PRO A N 1
ATOM 2550 C CA . PRO A 1 334 ? 31.451 2.101 -25.156 1.00 76.50 334 PRO A CA 1
ATOM 2551 C C . PRO A 1 334 ? 32.215 1.153 -24.226 1.00 76.50 334 PRO A C 1
ATOM 2553 O O . PRO A 1 334 ? 31.698 0.708 -23.198 1.00 76.50 334 PRO A O 1
ATOM 2556 N N . GLN A 1 335 ? 33.461 0.839 -24.581 1.00 72.44 335 GLN A N 1
ATOM 2557 C CA . GLN A 1 335 ? 34.336 0.057 -23.713 1.00 72.44 335 GLN A CA 1
ATOM 2558 C C . GLN A 1 335 ? 34.643 0.865 -22.449 1.00 72.44 335 GLN A C 1
ATOM 2560 O O . GLN A 1 335 ? 34.950 2.054 -22.514 1.00 72.44 335 GLN A O 1
ATOM 2565 N N . ARG A 1 336 ? 34.586 0.210 -21.287 1.00 62.03 336 ARG A N 1
ATOM 2566 C CA . ARG A 1 336 ? 34.884 0.823 -19.986 1.00 62.03 336 ARG A CA 1
ATOM 2567 C C . ARG A 1 336 ? 36.370 1.198 -19.919 1.00 62.03 336 ARG A C 1
ATOM 2569 O O . ARG A 1 336 ? 37.172 0.393 -19.456 1.00 62.03 336 ARG A O 1
ATOM 2576 N N . ARG A 1 337 ? 36.766 2.384 -20.400 1.00 52.47 337 ARG A N 1
ATOM 2577 C CA . ARG A 1 337 ? 38.154 2.874 -20.317 1.00 52.47 337 ARG A CA 1
ATOM 2578 C C . ARG A 1 337 ? 38.254 4.405 -20.460 1.00 52.47 337 ARG A C 1
ATOM 2580 O O . ARG A 1 337 ? 37.762 4.969 -21.423 1.00 52.47 337 ARG A O 1
ATOM 2587 N N . VAL A 1 338 ? 38.985 5.025 -19.522 1.00 46.50 338 VAL A N 1
ATOM 2588 C CA . VAL A 1 338 ? 39.647 6.347 -19.637 1.00 46.50 338 VAL A CA 1
ATOM 2589 C C . VAL A 1 338 ? 38.751 7.609 -19.599 1.00 46.50 338 VAL A C 1
ATOM 2591 O O . VAL A 1 338 ? 38.841 8.473 -20.458 1.00 46.50 338 VAL A O 1
ATOM 2594 N N . ILE A 1 339 ? 37.941 7.811 -18.550 1.00 49.53 339 ILE A N 1
ATOM 2595 C CA . ILE A 1 339 ? 37.390 9.163 -18.247 1.00 49.53 339 ILE A CA 1
ATOM 2596 C C . ILE A 1 339 ? 38.399 10.022 -17.445 1.00 49.53 339 ILE A C 1
ATOM 2598 O O . ILE A 1 339 ? 38.280 11.242 -17.376 1.00 49.53 339 ILE A O 1
ATOM 2602 N N . GLN A 1 340 ? 39.475 9.425 -16.914 1.00 45.66 340 GLN A N 1
ATOM 2603 C CA . GLN A 1 340 ? 40.528 10.167 -16.201 1.00 45.66 340 GLN A CA 1
ATOM 2604 C C . GLN A 1 340 ? 41.384 11.091 -17.089 1.00 45.66 340 GLN A C 1
ATOM 2606 O O . GLN A 1 340 ? 42.060 11.957 -16.538 1.00 45.66 340 GLN A O 1
ATOM 2611 N N . GLU A 1 341 ? 41.369 10.955 -18.420 1.00 43.03 341 GLU A N 1
ATOM 2612 C CA . GLU A 1 341 ? 42.144 11.848 -19.303 1.00 43.03 341 GLU A CA 1
ATOM 2613 C C . GLU A 1 341 ? 41.362 13.091 -19.748 1.00 43.03 341 GLU A C 1
ATOM 2615 O O . GLU A 1 341 ? 41.971 14.136 -19.952 1.00 43.03 341 GLU A O 1
ATOM 2620 N N . LEU A 1 342 ? 40.023 13.054 -19.777 1.00 47.47 342 LEU A N 1
ATOM 2621 C CA . LEU A 1 342 ? 39.206 14.238 -20.097 1.00 47.47 342 LEU A CA 1
ATOM 2622 C C . LEU A 1 342 ? 39.030 15.194 -18.904 1.00 47.47 342 LEU A C 1
ATOM 2624 O O . LEU A 1 342 ? 38.763 16.373 -19.101 1.00 47.47 342 LEU A O 1
ATOM 2628 N N . ALA A 1 343 ? 39.240 14.719 -17.671 1.00 44.28 343 ALA A N 1
ATOM 2629 C CA . ALA A 1 343 ? 39.226 15.554 -16.464 1.00 44.28 343 ALA A CA 1
ATOM 2630 C C . ALA A 1 343 ? 40.593 16.190 -16.126 1.00 44.28 343 ALA A C 1
ATOM 2632 O O . ALA A 1 343 ? 40.689 16.958 -15.174 1.00 44.28 343 ALA A O 1
ATOM 2633 N N . LYS A 1 344 ? 41.656 15.867 -16.877 1.00 42.69 344 LYS A N 1
ATOM 2634 C CA . LYS A 1 344 ? 43.006 16.449 -16.715 1.00 42.69 344 LYS A CA 1
ATOM 2635 C C . LYS A 1 344 ? 43.370 17.463 -17.806 1.00 42.69 344 LYS A C 1
ATOM 2637 O O . LYS A 1 344 ? 44.501 17.937 -17.830 1.00 42.69 344 LYS A O 1
ATOM 2642 N N . GLY A 1 345 ? 42.435 17.771 -18.703 1.00 47.53 345 GLY A N 1
ATOM 2643 C CA . GLY A 1 345 ? 42.651 18.629 -19.866 1.00 47.53 345 GLY A CA 1
ATOM 2644 C C . GLY A 1 345 ? 41.689 19.810 -19.952 1.00 47.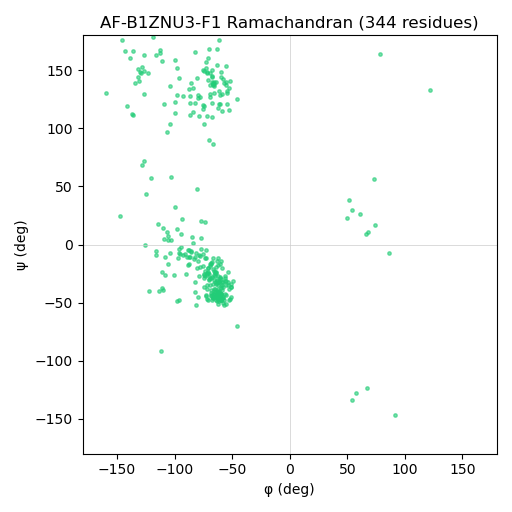53 345 GLY A C 1
ATOM 2645 O O . GLY A 1 345 ? 41.176 20.053 -21.038 1.00 47.53 345 GLY A O 1
ATOM 2646 N N . ASN A 1 346 ? 41.424 20.495 -18.834 1.00 36.75 346 ASN A N 1
ATOM 2647 C CA . ASN A 1 346 ? 40.890 21.863 -18.802 1.00 36.75 346 ASN A CA 1
ATOM 2648 C C . ASN A 1 346 ? 41.384 22.601 -17.560 1.00 36.75 346 ASN A C 1
ATOM 2650 O O . ASN A 1 346 ? 41.188 22.055 -16.450 1.00 36.75 346 ASN A O 1
#

Solvent-accessible surface area (backbone atoms only — not comparable to full-atom values): 19834 Å² total; per-residue (Å²): 133,56,72,70,56,53,53,52,50,52,50,50,51,50,50,50,51,50,50,51,51,51,52,52,52,51,52,49,30,50,43,54,46,74,43,57,55,74,76,36,62,46,63,39,78,91,30,45,66,61,45,51,34,30,62,46,12,76,47,50,85,57,60,68,44,68,49,75,53,40,63,72,52,88,47,67,66,57,52,48,54,52,51,50,50,55,52,35,62,75,67,68,52,81,82,72,81,91,69,81,50,52,70,50,51,53,49,31,47,57,37,47,39,80,80,37,47,65,55,44,61,32,24,59,82,14,82,53,53,38,23,38,39,66,65,68,53,34,64,77,56,44,73,77,52,65,92,45,63,73,54,27,67,59,54,32,43,63,55,81,84,52,44,76,64,48,36,42,76,38,87,99,49,100,44,55,41,61,71,47,72,80,54,32,75,39,61,28,48,48,64,58,46,44,42,59,73,49,36,45,42,96,45,58,90,53,47,17,38,42,40,49,90,79,70,43,70,44,49,19,80,76,46,68,78,76,74,40,19,60,83,93,44,74,57,56,64,41,83,54,36,67,41,38,47,54,41,74,63,31,29,42,42,98,83,26,37,63,76,29,81,57,30,61,67,35,23,60,77,42,49,40,48,42,61,68,71,42,28,42,90,47,41,60,45,45,85,75,32,58,67,77,42,42,51,88,73,41,91,78,75,64,62,70,79,73,41,83,17,33,82,62,38,80,83,38,92,32,46,66,38,54,39,40,62,56,78,82,24,83,92,56,64,81,73,94,74,74,72,74,62,70,73,73,70,123

Sequence (346 aa):
MTPKRWLRLLLGIALYGGVFIASTALGGLTYFHFGNPRTTCASCHEMTNVHSDWSASSHASVHCRSCHGGALTLDVHAVESHVQRVVRHFAKEAEPTIRLKPDHVLAVHASCASCHPQAFADWQPSKHATTYARIFLDPAHNAVEPPANDCFRCHGMFFPGDIANLVAPVKDERGWALTRTETGVQPAIPCLTCHQIHAPAATTQIASFYDRREATHVSAQLLPVPHVRRGDTPIRVSRDPRQRICQQCHAPNAAHALGTSDDRTPAGVHEGLSCRDCHWSHTNSAKASCAACHPADSHCGLDVEKMDTTFRSPESRHNIHTVSCADCHPNGVPQRRVIQELAKGN

Radius of gyration: 28.0 Å; Cα contacts (8 Å, |Δi|>4): 429; chains: 1; bounding box: 98×41×82 Å

pLDDT: mean 86.08, std 11.14, range [36.75, 97.12]

Mean predicted aligned error: 8.54 Å

Organism: Opitutus terrae (strain DSM 11246 / JCM 15787 / PB90-1) (NCBI:txid452637)

Secondary structure (DSSP, 8-state):
--HHHHHHHHHHHHHHHHHHHHHHHHHHHHHHHHS-TTTTGGGSGGGHHHHHHHHHBTTTTS-THHHH--TT---HHHHHHHHHHHHHHHHT---------HHHHHHHHHHHHHH-HHHHHHHTTSGGG-BHHHHHT-HHHHTTS---GGGHHHH-TT-SS-HHHHEEEPTTSS-EEESSGGGGGSBSS-GGGT--TTSBGGGTTS-EEEETTTTEEEETTTSPPPP-EETTEEPPPP--HHHHHHTTTS---TT-BTTSTT-----GGGTT--HHHHS-TTT---TTTHHHHTTTT-TT---TTTSSSTTT-TT-SS-TTT--HHHH-TT-PPPS--STTTTS--

Foldseek 3Di:
DDPVVVVVVVVVVVVVVVVVVVVVVVVLQCCQFPPDCVPHVVVDPVCVVVLVLCCLAPNVVPGPCLQQNGSPPPPPVSVVVVVVVVVCVVVVPPDDDDADALVSLQSNLVSCCVVCVPLNVLQCLAPQQAAPQRPQFPLVVCVVPHDFQVCCQQQVLRPPDGRVQAWDDDPPDSTIDGPDPVRRNGGSRGPLQFADRSHGHVQRVFTWGQGSVVRDTHTLQRQDQQFADAVPHTFAFAPPSNQSSVCSQQAAPPVNYAPHDNHLTAEAVRTHPGLVLQADDNNRHSPPNCVVCPPPVPQQNDDPCPDQECNVPVPGPAHPRHHHQCVRCVPDRDDRDDPVVVVVPD